Protein AF-A0A9Q9SD22-F1 (afdb_monomer_lite)

pLDDT: mean 83.09, std 17.18, range [34.03, 97.88]

Secondary structure (DSSP, 8-state):
-TTSHHHHHHHHHHHHHHHHHHHHHHHHHHH-HHHHHHHGGG--TTSS-HHHHHHHHTSTTHHHHGGG-S--BPPPSSTT------B--TTS---TTT---HHHHHHHHHHHHHHH---HHHHHHHHHHHHHHHHHIIIIIIHIIIIIT-HHHHHHHHHHHHHHHHTSSS-TT-TTTTTTTTTS---EEESSSSS--S-GGGEEEPPTT--TT-HHHHHHHHHHHHHHHHHHHHHSHHHHHHHHHHHHHTT---

InterPro domains:
  IPR019658 Protein of unknown function DUF2515 [PF10720] (7-249)

Organism: NCBI:txid488730

Structure (mmCIF, N/CA/C/O backbone):
data_AF-A0A9Q9SD22-F1
#
_entry.id   AF-A0A9Q9SD22-F1
#
loop_
_atom_site.group_PDB
_atom_site.id
_atom_site.type_symbol
_atom_site.label_atom_id
_atom_site.label_alt_id
_atom_site.label_comp_id
_atom_site.label_asym_id
_atom_site.label_entity_id
_atom_site.label_seq_id
_atom_site.pdbx_PDB_ins_code
_atom_site.Cartn_x
_atom_site.Cartn_y
_atom_site.Cartn_z
_atom_site.occupancy
_atom_site.B_iso_or_equiv
_atom_site.auth_seq_id
_atom_site.auth_comp_id
_atom_site.auth_asym_id
_atom_site.auth_atom_id
_atom_site.pdbx_PDB_model_num
ATOM 1 N N . MET A 1 1 ? 20.647 -15.360 -16.214 1.00 34.88 1 MET A N 1
ATOM 2 C CA . MET A 1 1 ? 20.676 -14.582 -17.475 1.00 34.88 1 MET A CA 1
ATOM 3 C C . MET A 1 1 ? 20.954 -13.118 -17.147 1.00 34.88 1 MET A C 1
ATOM 5 O O . MET A 1 1 ? 20.306 -12.608 -16.235 1.00 34.88 1 MET A O 1
ATOM 9 N N . PRO A 1 2 ? 21.892 -12.435 -17.823 1.00 34.03 2 PRO A N 1
ATOM 10 C CA . PRO A 1 2 ? 22.187 -11.028 -17.554 1.00 34.03 2 PRO A CA 1
ATOM 11 C C . PRO A 1 2 ? 20.962 -10.163 -17.892 1.00 34.03 2 PRO A C 1
ATOM 13 O O . PRO A 1 2 ? 20.489 -10.184 -19.023 1.00 34.03 2 PRO A O 1
ATOM 16 N N . GLY A 1 3 ? 20.421 -9.428 -16.914 1.00 48.22 3 GLY A N 1
ATOM 17 C CA . GLY A 1 3 ? 19.316 -8.475 -17.118 1.00 48.22 3 GLY A CA 1
ATOM 18 C C . GLY A 1 3 ? 17.943 -8.866 -16.553 1.00 48.22 3 GLY A C 1
ATOM 19 O O . GLY A 1 3 ? 17.090 -7.990 -16.455 1.00 48.22 3 GLY A O 1
ATOM 20 N N . MET A 1 4 ? 17.745 -10.113 -16.112 1.00 50.16 4 MET A N 1
ATOM 21 C CA . MET A 1 4 ? 16.531 -10.564 -15.398 1.00 50.16 4 MET A CA 1
ATOM 22 C C . MET A 1 4 ? 16.407 -9.942 -13.989 1.00 50.16 4 MET A C 1
ATOM 24 O O . MET A 1 4 ? 15.310 -9.824 -13.455 1.00 50.16 4 MET A O 1
ATOM 28 N N . GLY A 1 5 ? 17.529 -9.476 -13.421 1.00 65.44 5 GLY A N 1
ATOM 29 C CA . GLY A 1 5 ? 17.592 -8.879 -12.085 1.00 65.44 5 GLY A CA 1
ATOM 30 C C . GLY A 1 5 ? 16.824 -7.566 -11.940 1.00 65.44 5 GLY A C 1
ATOM 31 O O . GLY A 1 5 ? 16.145 -7.398 -10.947 1.00 65.44 5 GLY A O 1
ATOM 32 N N . ILE A 1 6 ? 16.824 -6.665 -12.931 1.00 74.88 6 ILE A N 1
ATOM 33 C CA . ILE A 1 6 ? 16.324 -5.284 -12.731 1.00 74.88 6 ILE A CA 1
ATOM 34 C C . ILE A 1 6 ? 14.819 -5.226 -12.424 1.00 74.88 6 ILE A C 1
ATOM 36 O O . ILE A 1 6 ? 14.403 -4.440 -11.577 1.00 74.88 6 ILE A O 1
ATOM 40 N N . VAL A 1 7 ? 13.995 -6.036 -13.100 1.00 73.00 7 VAL A N 1
ATOM 41 C CA . VAL A 1 7 ? 12.540 -6.040 -12.856 1.00 73.00 7 VAL A CA 1
ATOM 42 C C . VAL A 1 7 ? 12.235 -6.673 -11.500 1.00 73.00 7 VAL A C 1
ATOM 44 O O . VAL A 1 7 ? 11.522 -6.081 -10.697 1.00 73.00 7 VAL A O 1
ATOM 47 N N . HIS A 1 8 ? 12.829 -7.833 -11.212 1.00 76.44 8 HIS A N 1
ATOM 48 C CA . HIS A 1 8 ? 12.653 -8.529 -9.938 1.00 76.44 8 HIS A CA 1
ATOM 49 C C . HIS A 1 8 ? 13.196 -7.718 -8.747 1.00 76.44 8 HIS A C 1
ATOM 51 O O . HIS A 1 8 ? 12.533 -7.597 -7.724 1.00 76.44 8 HIS A O 1
ATOM 57 N N . GLU A 1 9 ? 14.370 -7.099 -8.889 1.00 83.62 9 GLU A N 1
ATOM 58 C CA . GLU A 1 9 ? 14.950 -6.170 -7.913 1.00 83.62 9 GLU A CA 1
ATOM 59 C C . GLU A 1 9 ? 14.073 -4.933 -7.731 1.00 83.62 9 GLU A C 1
ATOM 61 O O . GLU A 1 9 ? 13.883 -4.492 -6.603 1.00 83.62 9 GLU A O 1
ATOM 66 N N . GLY A 1 10 ? 13.507 -4.387 -8.812 1.00 84.69 10 GLY A N 1
ATOM 67 C CA . GLY A 1 10 ? 12.561 -3.277 -8.746 1.00 84.69 10 GLY A CA 1
ATOM 68 C C . GLY A 1 10 ? 11.316 -3.640 -7.937 1.00 84.69 10 GLY A C 1
ATOM 69 O O . GLY A 1 10 ? 10.977 -2.937 -6.990 1.00 84.69 10 GLY A O 1
ATOM 70 N N . LEU A 1 11 ? 10.674 -4.768 -8.247 1.00 84.50 11 LEU A N 1
ATOM 71 C CA . LEU A 1 11 ? 9.500 -5.248 -7.510 1.00 84.50 11 LEU A CA 1
ATOM 72 C C . LEU A 1 11 ? 9.837 -5.577 -6.046 1.00 84.50 11 LEU A C 1
ATOM 74 O O . LEU A 1 11 ? 9.107 -5.172 -5.144 1.00 84.50 11 LEU A O 1
ATOM 78 N N . GLY A 1 12 ? 10.981 -6.219 -5.792 1.00 86.88 12 GLY A N 1
ATOM 79 C CA . GLY A 1 12 ? 11.480 -6.488 -4.442 1.00 86.88 12 GLY A CA 1
ATOM 80 C C . GLY A 1 12 ? 11.755 -5.209 -3.645 1.00 86.88 12 GLY A C 1
ATOM 81 O O . GLY A 1 12 ? 11.355 -5.111 -2.484 1.00 86.88 12 GLY A O 1
ATOM 82 N N . LYS A 1 13 ? 12.356 -4.192 -4.279 1.00 91.38 13 LYS A N 1
ATOM 83 C CA . LYS A 1 13 ? 12.530 -2.850 -3.704 1.00 91.38 13 LYS A CA 1
ATOM 84 C C . LYS A 1 13 ? 11.172 -2.246 -3.351 1.00 91.38 13 LYS A C 1
ATOM 86 O O . LYS A 1 13 ? 10.999 -1.764 -2.238 1.00 91.38 13 LYS A O 1
ATOM 91 N N . GLY A 1 14 ? 10.204 -2.301 -4.265 1.00 90.69 14 GLY A N 1
ATOM 92 C CA . GLY A 1 14 ? 8.848 -1.811 -4.024 1.00 90.69 14 GLY A CA 1
ATOM 93 C C . GLY A 1 14 ? 8.196 -2.449 -2.794 1.00 90.69 14 GLY A C 1
ATOM 94 O O . GLY A 1 14 ? 7.788 -1.734 -1.880 1.00 90.69 14 GLY A O 1
ATOM 95 N N . ASN A 1 15 ? 8.174 -3.783 -2.734 1.00 89.38 15 ASN A N 1
ATOM 96 C CA . ASN A 1 15 ? 7.559 -4.533 -1.635 1.00 89.38 15 ASN A CA 1
ATOM 97 C C . ASN A 1 15 ? 8.223 -4.240 -0.282 1.00 89.38 15 ASN A C 1
ATOM 99 O O . ASN A 1 15 ? 7.532 -3.982 0.704 1.00 89.38 15 ASN A O 1
ATOM 103 N N . LEU A 1 16 ? 9.560 -4.230 -0.234 1.00 93.06 16 LEU A N 1
ATOM 104 C CA . LEU A 1 16 ? 10.305 -3.947 0.994 1.00 93.06 16 LEU A CA 1
ATOM 105 C C . LEU A 1 16 ? 9.982 -2.554 1.551 1.00 93.06 16 LEU A C 1
ATOM 107 O O . LEU A 1 16 ? 9.817 -2.379 2.759 1.00 93.06 16 LEU A O 1
ATOM 111 N N . TRP A 1 17 ? 9.921 -1.548 0.681 1.00 94.75 17 TRP A N 1
ATOM 112 C CA . TRP A 1 17 ? 9.775 -0.164 1.117 1.00 94.75 17 TRP A CA 1
ATOM 113 C C . TRP A 1 17 ? 8.326 0.241 1.388 1.00 94.75 17 TRP A C 1
ATOM 115 O O . TRP A 1 17 ? 8.118 1.026 2.310 1.00 94.75 17 TRP A O 1
ATOM 125 N N . ILE A 1 18 ? 7.333 -0.359 0.714 1.00 93.12 18 ILE A N 1
ATOM 126 C CA . ILE A 1 18 ? 5.934 -0.275 1.174 1.00 93.12 18 ILE A CA 1
ATOM 127 C C . ILE A 1 18 ? 5.824 -0.828 2.592 1.00 93.12 18 ILE A C 1
ATOM 129 O O . ILE A 1 18 ? 5.231 -0.182 3.448 1.00 93.12 18 ILE A O 1
ATOM 133 N N . TYR A 1 19 ? 6.418 -1.994 2.864 1.00 91.25 19 TYR A N 1
ATOM 134 C CA . TYR A 1 19 ? 6.336 -2.609 4.188 1.00 91.25 19 TYR A CA 1
ATOM 135 C C . TYR A 1 19 ? 6.921 -1.705 5.284 1.00 91.25 19 TYR A C 1
ATOM 137 O O . TYR A 1 19 ? 6.291 -1.502 6.320 1.00 91.25 19 TYR A O 1
ATOM 145 N N . ASN A 1 20 ? 8.098 -1.115 5.048 1.00 93.38 20 ASN A N 1
ATOM 146 C CA . ASN A 1 20 ? 8.730 -0.199 6.006 1.00 93.38 20 ASN A CA 1
ATOM 147 C C . ASN A 1 20 ? 7.951 1.114 6.206 1.00 93.38 20 ASN A C 1
ATOM 149 O O . ASN A 1 20 ? 8.014 1.697 7.292 1.00 93.38 20 ASN A O 1
ATOM 153 N N . ASP A 1 21 ? 7.232 1.596 5.190 1.00 94.62 21 ASP A N 1
ATOM 154 C CA . ASP A 1 21 ? 6.381 2.777 5.332 1.00 94.62 21 ASP A CA 1
ATOM 155 C C . ASP A 1 21 ? 5.058 2.430 6.038 1.00 94.62 21 ASP A C 1
ATOM 157 O O . ASP A 1 21 ? 4.820 2.890 7.164 1.00 94.62 21 ASP A O 1
ATOM 161 N N . LEU A 1 22 ? 4.250 1.570 5.410 1.00 92.44 22 LEU A N 1
ATOM 162 C CA . LEU A 1 22 ? 2.847 1.330 5.735 1.00 92.44 22 LEU A CA 1
ATOM 163 C C . LEU A 1 22 ? 2.652 0.636 7.080 1.00 92.44 22 LEU A C 1
ATOM 165 O O . LEU A 1 22 ? 1.817 1.063 7.881 1.00 92.44 22 LEU A O 1
ATOM 169 N N . LEU A 1 23 ? 3.415 -0.433 7.340 1.00 90.50 23 LEU A N 1
ATOM 170 C CA . LEU A 1 23 ? 3.188 -1.285 8.509 1.00 90.50 23 LEU A CA 1
ATOM 171 C C . LEU A 1 23 ? 3.263 -0.483 9.807 1.00 90.50 23 LEU A C 1
ATOM 173 O O . LEU A 1 23 ? 2.478 -0.712 10.722 1.00 90.50 23 LEU A O 1
ATOM 177 N N . VAL A 1 24 ? 4.196 0.465 9.885 1.00 91.62 24 VAL A N 1
ATOM 178 C CA . VAL A 1 24 ? 4.406 1.286 11.081 1.00 91.62 24 VAL A CA 1
ATOM 179 C C . VAL A 1 24 ? 3.182 2.152 11.371 1.00 91.62 24 VAL A C 1
ATOM 181 O O . VAL A 1 24 ? 2.831 2.325 12.538 1.00 91.62 24 VAL A O 1
ATOM 184 N N . TRP A 1 25 ? 2.493 2.649 10.337 1.00 95.25 25 TRP A N 1
ATOM 185 C CA . TRP A 1 25 ? 1.250 3.390 10.527 1.00 95.25 25 TRP A CA 1
ATOM 186 C C . TRP A 1 25 ? 0.148 2.490 11.092 1.00 95.25 25 TRP A C 1
ATOM 188 O O . TRP A 1 25 ? -0.470 2.828 12.100 1.00 95.25 25 TRP A O 1
ATOM 198 N N . CYS A 1 26 ? -0.062 1.322 10.476 1.00 93.75 26 CYS A N 1
ATOM 199 C CA . CYS A 1 26 ? -1.072 0.358 10.912 1.00 93.75 26 CYS A CA 1
ATOM 200 C C . CYS A 1 26 ? -0.804 -0.144 12.336 1.00 93.75 26 CYS A C 1
ATOM 202 O O . CYS A 1 26 ? -1.721 -0.199 13.150 1.00 93.75 26 CYS A O 1
ATOM 204 N N . TYR A 1 27 ? 0.454 -0.469 12.647 1.00 92.94 27 TYR A N 1
ATOM 205 C CA . TYR A 1 27 ? 0.873 -0.913 13.972 1.00 92.94 27 TYR A CA 1
ATOM 206 C C . TYR A 1 27 ? 0.674 0.181 15.021 1.00 92.94 27 TYR A C 1
ATOM 208 O O . TYR A 1 27 ? 0.112 -0.088 16.078 1.00 92.94 27 TYR A O 1
ATOM 216 N N . GLY A 1 28 ? 1.096 1.416 14.728 1.00 94.19 28 GLY A N 1
ATOM 217 C CA . GLY A 1 28 ? 0.936 2.542 15.645 1.00 94.19 28 GLY A CA 1
ATOM 218 C C . GLY A 1 28 ? -0.530 2.798 15.991 1.00 94.19 28 GLY A C 1
ATOM 219 O O . GLY A 1 28 ? -0.861 2.912 17.167 1.00 94.19 28 GLY A O 1
ATOM 220 N N . TYR A 1 29 ? -1.409 2.812 14.984 1.00 96.12 29 TYR A N 1
ATOM 221 C CA . TYR A 1 29 ? -2.845 2.983 15.207 1.00 96.12 29 TYR A CA 1
ATOM 222 C C . TYR A 1 29 ? -3.441 1.819 16.003 1.00 96.12 29 TYR A C 1
ATOM 224 O O . TYR A 1 29 ? -4.185 2.042 16.947 1.00 96.12 29 TYR A O 1
ATOM 232 N N . ALA A 1 30 ? -3.108 0.574 15.648 1.00 94.44 30 ALA A N 1
ATOM 233 C CA . ALA A 1 30 ? -3.634 -0.604 16.335 1.00 94.44 30 ALA A CA 1
ATOM 234 C C . ALA A 1 30 ? -3.168 -0.708 17.798 1.00 94.44 30 ALA A C 1
ATOM 236 O O . ALA A 1 30 ? -3.890 -1.261 18.624 1.00 94.44 30 ALA A O 1
ATOM 237 N N . ALA A 1 31 ? -1.969 -0.206 18.112 1.00 95.94 31 ALA A N 1
ATOM 238 C CA . ALA A 1 31 ? -1.421 -0.215 19.463 1.00 95.94 31 ALA A CA 1
ATOM 239 C C . ALA A 1 31 ? -2.096 0.823 20.372 1.00 95.94 31 ALA A C 1
ATOM 241 O O . ALA A 1 31 ? -2.462 0.493 21.498 1.00 95.94 31 ALA A O 1
ATOM 242 N N . ASP A 1 32 ? -2.255 2.059 19.892 1.00 96.38 32 ASP A N 1
ATOM 243 C CA . ASP A 1 32 ? -2.936 3.135 20.615 1.00 96.38 32 ASP A CA 1
ATOM 244 C C . ASP A 1 32 ? -3.422 4.210 19.623 1.00 96.38 32 ASP A C 1
ATOM 246 O O . ASP A 1 32 ? -2.633 5.063 19.196 1.00 96.38 32 ASP A O 1
ATOM 250 N N . PRO A 1 33 ? -4.718 4.211 19.252 1.00 95.25 33 PRO A N 1
ATOM 251 C CA . PRO A 1 33 ? -5.267 5.197 18.327 1.00 95.25 33 PRO A CA 1
ATOM 252 C C . PRO A 1 33 ? -5.151 6.641 18.827 1.00 95.25 33 PRO A C 1
ATOM 254 O O . PRO A 1 33 ? -5.032 7.551 18.008 1.00 95.25 33 PRO A O 1
ATOM 257 N N . VAL A 1 34 ? -5.181 6.876 20.145 1.00 93.75 34 VAL A N 1
ATOM 258 C CA . VAL A 1 34 ? -5.100 8.226 20.723 1.00 93.75 34 VAL A CA 1
ATOM 259 C C . VAL A 1 34 ? -3.674 8.744 20.590 1.00 93.75 34 VAL A C 1
ATOM 261 O O . VAL A 1 34 ? -3.453 9.772 19.947 1.00 93.75 34 VAL A O 1
ATOM 264 N N . ALA A 1 35 ? -2.694 7.983 21.086 1.00 95.00 35 ALA A N 1
ATOM 265 C CA . ALA A 1 35 ? -1.286 8.347 20.954 1.00 95.00 35 ALA A CA 1
ATOM 266 C C . ALA A 1 35 ? -0.853 8.439 19.482 1.00 95.00 35 ALA A C 1
ATOM 268 O O . ALA A 1 35 ? -0.039 9.292 19.123 1.00 95.00 35 ALA A O 1
ATOM 269 N N . PHE A 1 36 ? -1.414 7.600 18.603 1.00 95.12 36 PHE A N 1
ATOM 270 C CA . PHE A 1 36 ? -1.183 7.694 17.166 1.00 95.12 36 PHE A CA 1
ATOM 271 C C . PHE A 1 36 ? -1.590 9.062 16.611 1.00 95.12 36 PHE A C 1
ATOM 273 O O . PHE A 1 36 ? -0.802 9.675 15.896 1.00 95.12 36 PHE A O 1
ATOM 280 N N . GLN A 1 37 ? -2.777 9.577 16.941 1.00 90.44 37 GLN A N 1
ATOM 281 C CA . GLN A 1 37 ? -3.224 10.881 16.433 1.00 90.44 37 GLN A CA 1
ATOM 282 C C . GLN A 1 37 ? -2.330 12.035 16.909 1.00 90.44 37 GLN A C 1
ATOM 284 O O . GLN A 1 37 ? -2.050 12.953 16.132 1.00 90.44 37 GLN A O 1
ATOM 289 N N . ASP A 1 38 ? -1.835 11.958 18.143 1.00 91.81 38 ASP A N 1
ATOM 290 C CA . ASP A 1 38 ? -0.973 12.986 18.734 1.00 91.81 38 ASP A CA 1
ATOM 291 C C . ASP A 1 38 ? 0.453 12.966 18.152 1.00 91.81 38 ASP A C 1
ATOM 293 O O . ASP A 1 38 ? 1.101 14.010 17.991 1.00 91.81 38 ASP A O 1
ATOM 297 N N . CYS A 1 39 ? 0.949 11.779 17.794 1.00 92.75 39 CYS A N 1
ATOM 298 C CA . CYS A 1 39 ? 2.354 11.570 17.445 1.00 92.75 39 CYS A CA 1
ATOM 299 C C . CYS A 1 39 ? 2.613 11.330 15.952 1.00 92.75 39 CYS A C 1
ATOM 301 O O . CYS A 1 39 ? 3.716 11.611 15.485 1.00 92.75 39 CYS A O 1
ATOM 303 N N . ALA A 1 40 ? 1.651 10.832 15.168 1.00 92.44 40 ALA A N 1
ATOM 304 C CA . ALA A 1 40 ? 1.921 10.345 13.810 1.00 92.44 40 ALA A CA 1
ATOM 305 C C . ALA A 1 40 ? 2.458 11.433 12.863 1.00 92.44 40 ALA A C 1
ATOM 307 O O . ALA A 1 40 ? 3.320 11.159 12.026 1.00 92.44 40 ALA A O 1
ATOM 308 N N . LYS A 1 41 ? 2.036 12.690 13.053 1.00 92.69 41 LYS A N 1
ATOM 309 C CA . LYS A 1 41 ? 2.547 13.853 12.301 1.00 92.69 41 LYS A CA 1
ATOM 310 C C . LYS A 1 41 ? 4.020 14.165 12.579 1.00 92.69 41 LYS A C 1
ATOM 312 O O . LYS A 1 41 ? 4.655 14.840 11.777 1.00 92.69 41 LYS A O 1
ATOM 317 N N . GLN A 1 42 ? 4.555 13.682 13.698 1.00 92.94 42 GLN A N 1
ATOM 318 C CA . GLN A 1 42 ? 5.949 13.868 14.103 1.00 92.94 42 GLN A CA 1
ATOM 319 C C . GLN A 1 42 ? 6.868 12.778 13.534 1.00 92.94 42 GLN A C 1
ATOM 321 O O . GLN A 1 42 ? 8.082 12.858 13.711 1.00 92.94 42 GLN A O 1
ATOM 326 N N . ARG A 1 43 ? 6.326 11.747 12.862 1.00 93.19 43 ARG A N 1
ATOM 327 C CA . ARG A 1 43 ? 7.144 10.672 12.291 1.00 93.19 43 ARG A CA 1
ATOM 328 C C . ARG A 1 43 ? 8.133 11.262 11.285 1.00 93.19 43 ARG A C 1
ATOM 330 O O . ARG A 1 43 ? 7.745 11.822 10.267 1.00 93.19 43 ARG A O 1
ATOM 337 N N . ASP A 1 44 ? 9.414 11.083 11.578 1.00 94.94 44 ASP A N 1
ATOM 338 C CA . ASP A 1 44 ? 10.538 11.428 10.716 1.00 94.94 44 ASP A CA 1
ATOM 339 C C . ASP A 1 44 ? 11.669 10.442 11.008 1.00 94.94 44 ASP A C 1
ATOM 341 O O . ASP A 1 44 ? 12.171 10.366 12.133 1.00 94.94 44 ASP A O 1
ATOM 345 N N . SER A 1 45 ? 12.087 9.669 10.006 1.00 94.94 45 SER A N 1
ATOM 346 C CA . SER A 1 45 ? 13.084 8.610 10.190 1.00 94.94 45 SER A CA 1
ATOM 347 C C . SER A 1 45 ? 14.467 9.106 10.608 1.00 94.94 45 SER A C 1
ATOM 349 O O . SER A 1 45 ? 15.310 8.316 11.041 1.00 94.94 45 SER A O 1
ATOM 351 N N . ARG A 1 46 ? 14.719 10.415 10.515 1.00 95.38 46 ARG A N 1
ATOM 352 C CA . ARG A 1 46 ? 15.945 11.052 11.011 1.00 95.38 46 ARG A CA 1
ATOM 353 C C . ARG A 1 46 ? 15.956 11.201 12.528 1.00 95.38 46 ARG A C 1
ATOM 355 O O . ARG A 1 46 ? 17.031 11.313 13.104 1.00 95.38 46 ARG A O 1
ATOM 362 N N . GLN A 1 47 ? 14.778 11.203 13.147 1.00 95.06 47 GLN A N 1
ATOM 363 C CA . GLN A 1 47 ? 14.580 11.375 14.586 1.00 95.06 47 GLN A CA 1
ATOM 364 C C . GLN A 1 47 ? 14.344 10.047 15.314 1.00 95.06 47 GLN A C 1
ATOM 366 O O . GLN A 1 47 ? 14.099 10.031 16.518 1.00 95.06 47 GLN A O 1
ATOM 371 N N . TYR A 1 48 ? 14.404 8.920 14.602 1.00 94.31 48 TYR A N 1
ATOM 372 C CA . TYR A 1 48 ? 14.277 7.609 15.226 1.00 94.31 48 TYR A CA 1
ATOM 373 C C . TYR A 1 48 ? 15.391 7.372 16.240 1.00 94.31 48 TYR A C 1
ATOM 375 O O . TYR A 1 48 ? 16.508 7.873 16.101 1.00 94.31 48 TYR A O 1
ATOM 383 N N . HIS A 1 49 ? 15.097 6.530 17.233 1.00 95.56 49 HIS A N 1
ATOM 384 C CA . HIS A 1 49 ? 16.112 6.043 18.156 1.00 95.56 49 HIS A CA 1
ATOM 385 C C . HIS A 1 49 ? 17.333 5.514 17.367 1.00 95.56 49 HIS A C 1
ATOM 387 O O . HIS A 1 49 ? 17.131 4.776 16.393 1.00 95.56 49 HIS A O 1
ATOM 393 N N . PRO A 1 50 ? 18.586 5.814 17.772 1.00 96.88 50 PRO A N 1
ATOM 394 C CA . PRO A 1 50 ? 19.777 5.506 16.973 1.00 96.88 50 PRO A CA 1
ATOM 395 C C . PRO A 1 50 ? 19.872 4.047 16.510 1.00 96.88 50 PRO A C 1
ATOM 397 O O . PRO A 1 50 ? 20.248 3.773 15.373 1.00 96.88 50 PRO A O 1
ATOM 400 N N . THR A 1 51 ? 19.471 3.092 17.356 1.00 96.88 51 THR A N 1
ATOM 401 C CA . THR A 1 51 ? 19.420 1.664 16.991 1.00 96.88 51 THR A CA 1
ATOM 402 C C . THR A 1 51 ? 18.436 1.381 15.854 1.00 96.88 51 THR A C 1
ATOM 404 O O . THR A 1 51 ? 18.754 0.623 14.939 1.00 96.88 51 THR A O 1
ATOM 407 N N . VAL A 1 52 ? 17.250 1.995 15.887 1.00 94.38 52 VAL A N 1
ATOM 408 C CA . VAL A 1 52 ? 16.212 1.818 14.862 1.00 94.38 52 VAL A CA 1
ATOM 409 C C . VAL A 1 52 ? 16.676 2.441 13.553 1.00 94.38 52 VAL A C 1
ATOM 411 O O . VAL A 1 52 ? 16.620 1.790 12.514 1.00 94.38 52 VAL A O 1
ATOM 414 N N . GLN A 1 53 ? 17.224 3.656 13.610 1.00 95.56 53 GLN A N 1
ATOM 415 C CA . GLN A 1 53 ? 17.789 4.326 12.443 1.00 95.56 53 GLN A CA 1
ATOM 416 C C . GLN A 1 53 ? 18.929 3.507 11.821 1.00 95.56 53 GLN A C 1
ATOM 418 O O . GLN A 1 53 ? 18.948 3.288 10.611 1.00 95.56 53 GLN A O 1
ATOM 423 N N . LYS A 1 54 ? 19.849 2.981 12.640 1.00 95.69 54 LYS A N 1
ATOM 424 C CA . LYS A 1 54 ? 20.935 2.108 12.178 1.00 95.69 54 LYS A CA 1
ATOM 425 C C . LYS A 1 54 ? 20.396 0.863 11.473 1.00 95.69 54 LYS A C 1
ATOM 427 O O . LYS A 1 54 ? 20.906 0.504 10.417 1.00 95.69 54 LYS A O 1
ATOM 432 N N . ASN A 1 55 ? 19.384 0.203 12.034 1.00 95.62 55 ASN A N 1
ATOM 433 C CA . ASN A 1 55 ? 18.797 -0.995 11.430 1.00 95.62 55 ASN A CA 1
ATOM 434 C C . ASN A 1 55 ? 18.046 -0.680 10.131 1.00 95.62 55 ASN A C 1
ATOM 436 O O . ASN A 1 55 ? 18.209 -1.407 9.155 1.00 95.62 55 ASN A O 1
ATOM 440 N N . LEU A 1 56 ? 17.300 0.426 10.086 1.00 95.31 56 LEU A N 1
ATOM 441 C CA . LEU A 1 56 ? 16.644 0.919 8.875 1.00 95.31 56 LEU A CA 1
ATOM 442 C C . LEU A 1 56 ? 17.660 1.158 7.750 1.00 95.31 56 LEU A C 1
ATOM 444 O O . LEU A 1 56 ? 17.495 0.653 6.644 1.00 95.31 56 LEU A O 1
ATOM 448 N N . MET A 1 57 ? 18.751 1.865 8.051 1.00 96.19 57 MET A N 1
ATOM 449 C CA . MET A 1 57 ? 19.767 2.220 7.057 1.00 96.19 57 MET A CA 1
ATOM 450 C C . MET A 1 57 ? 20.648 1.041 6.611 1.00 96.19 57 MET A C 1
ATOM 452 O O . MET A 1 57 ? 21.367 1.170 5.623 1.00 96.19 57 MET A O 1
ATOM 456 N N . ARG A 1 58 ? 20.591 -0.111 7.297 1.00 96.25 58 ARG A N 1
ATOM 457 C CA . ARG A 1 58 ? 21.249 -1.360 6.867 1.00 96.25 58 ARG A CA 1
ATOM 458 C C . ARG A 1 58 ? 20.464 -2.119 5.797 1.00 96.25 58 ARG A C 1
ATOM 460 O O . ARG A 1 58 ? 21.033 -3.015 5.177 1.00 96.25 58 ARG A O 1
ATOM 467 N N . GLN A 1 59 ? 19.182 -1.812 5.610 1.00 95.12 59 GLN A N 1
ATOM 468 C CA . GLN A 1 59 ? 18.357 -2.475 4.605 1.00 95.12 59 GLN A CA 1
ATOM 469 C C . GLN A 1 59 ? 18.802 -2.099 3.186 1.00 95.12 59 GLN A C 1
ATOM 471 O O . GLN A 1 59 ? 19.367 -1.028 2.942 1.00 95.12 59 GLN A O 1
ATOM 476 N N . GLN A 1 60 ? 18.540 -2.988 2.228 1.00 94.19 60 GLN A N 1
ATOM 477 C CA . GLN A 1 60 ? 18.918 -2.770 0.836 1.00 94.19 60 GLN A CA 1
ATOM 478 C C . GLN A 1 60 ? 18.222 -1.518 0.275 1.00 94.19 60 GLN A C 1
ATOM 480 O O . GLN A 1 60 ? 17.032 -1.303 0.489 1.00 94.19 60 GLN A O 1
ATOM 485 N N . TRP A 1 61 ? 18.979 -0.683 -0.445 1.00 94.56 61 TRP A N 1
ATOM 486 C CA . TRP A 1 61 ? 18.532 0.586 -1.046 1.00 94.56 61 TRP A CA 1
ATOM 487 C C . TRP A 1 61 ? 18.180 1.727 -0.072 1.00 94.56 61 TRP A C 1
ATOM 489 O O . TRP A 1 61 ? 17.762 2.788 -0.528 1.00 94.56 61 TRP A O 1
ATOM 499 N N . ALA A 1 62 ? 18.404 1.584 1.240 1.00 95.31 62 ALA A N 1
ATOM 500 C CA . ALA A 1 62 ? 17.962 2.579 2.226 1.00 95.31 62 ALA A CA 1
ATOM 501 C C . ALA A 1 62 ? 18.493 3.996 1.979 1.00 95.31 62 ALA A C 1
ATOM 503 O O . ALA A 1 62 ? 17.731 4.959 2.036 1.00 95.31 62 ALA A O 1
ATOM 504 N N . ALA A 1 63 ? 19.777 4.124 1.639 1.00 94.44 63 ALA A N 1
ATOM 505 C CA . ALA A 1 63 ? 20.400 5.415 1.342 1.00 94.44 63 ALA A CA 1
ATOM 506 C C . ALA A 1 63 ? 19.755 6.152 0.153 1.00 94.44 63 ALA A C 1
ATOM 508 O O . ALA A 1 63 ? 19.777 7.379 0.114 1.00 94.44 63 ALA A O 1
ATOM 509 N N . ASP A 1 64 ? 19.175 5.415 -0.798 1.00 91.56 64 ASP A N 1
ATOM 510 C CA . ASP A 1 64 ? 18.485 5.978 -1.960 1.00 91.56 64 ASP A CA 1
ATOM 511 C C . ASP A 1 64 ? 17.003 6.255 -1.671 1.00 91.56 64 ASP A C 1
ATOM 513 O O . ASP A 1 64 ? 16.480 7.300 -2.059 1.00 91.56 64 ASP A O 1
ATOM 517 N N . VAL A 1 65 ? 16.332 5.328 -0.980 1.00 93.25 65 VAL A N 1
ATOM 518 C CA . VAL A 1 65 ? 14.874 5.338 -0.810 1.00 93.25 65 VAL A CA 1
ATOM 519 C C . VAL A 1 65 ? 14.417 6.246 0.325 1.00 93.25 65 VAL A C 1
ATOM 521 O O . VAL A 1 65 ? 13.520 7.063 0.124 1.00 93.25 65 VAL A O 1
ATOM 524 N N . VAL A 1 66 ? 15.033 6.137 1.506 1.00 94.69 66 VAL A N 1
ATOM 525 C CA . VAL A 1 66 ? 14.567 6.827 2.720 1.00 94.69 66 VAL A CA 1
ATOM 526 C C . VAL A 1 66 ? 14.434 8.343 2.513 1.00 94.69 66 VAL A C 1
ATOM 528 O O . VAL A 1 66 ? 13.375 8.876 2.831 1.00 94.69 66 VAL A O 1
ATOM 531 N N . PRO A 1 67 ? 15.405 9.062 1.911 1.00 92.75 67 PRO A N 1
ATOM 532 C CA . PRO A 1 67 ? 15.294 10.513 1.717 1.00 92.75 67 PRO A CA 1
ATOM 533 C C . PRO A 1 67 ? 14.213 10.958 0.720 1.00 92.75 67 PRO A C 1
ATOM 535 O O . PRO A 1 67 ? 13.935 12.152 0.615 1.00 92.75 67 PRO A O 1
ATOM 538 N N . LYS A 1 68 ? 13.652 10.028 -0.060 1.00 89.38 68 LYS A N 1
ATOM 539 C CA . LYS A 1 68 ? 12.744 10.311 -1.182 1.00 89.38 68 LYS A CA 1
ATOM 540 C C . LYS A 1 68 ? 11.333 9.771 -0.969 1.00 89.38 68 LYS A C 1
ATOM 542 O O . LYS A 1 68 ? 10.488 10.011 -1.817 1.00 89.38 68 LYS A O 1
ATOM 547 N N . CYS A 1 69 ? 11.103 9.001 0.092 1.00 89.94 69 CYS A N 1
ATOM 548 C CA . CYS A 1 69 ? 9.857 8.275 0.298 1.00 89.94 69 CYS A CA 1
ATOM 549 C C . CYS A 1 69 ? 9.197 8.659 1.632 1.00 89.94 69 CYS A C 1
ATOM 551 O O . CYS A 1 69 ? 9.878 8.601 2.665 1.00 89.94 69 CYS A O 1
ATOM 553 N N . PRO A 1 70 ? 7.897 9.005 1.642 1.00 92.00 70 PRO A N 1
ATOM 554 C CA . PRO A 1 70 ? 7.012 9.159 0.478 1.00 92.00 70 PRO A CA 1
ATOM 555 C C . PRO A 1 70 ? 7.282 10.450 -0.324 1.00 92.00 70 PRO A C 1
ATOM 557 O O . PRO A 1 70 ? 8.077 11.292 0.087 1.00 92.00 70 PRO A O 1
ATOM 560 N N . VAL A 1 71 ? 6.602 10.605 -1.461 1.00 88.75 71 VAL A N 1
ATOM 561 C CA . VAL A 1 71 ? 6.441 11.862 -2.218 1.00 88.75 71 VAL A CA 1
ATOM 562 C C . VAL A 1 71 ? 4.988 12.350 -2.168 1.00 88.75 71 VAL A C 1
ATOM 564 O O . VAL A 1 71 ? 4.098 11.588 -1.811 1.00 88.75 71 VAL A O 1
ATOM 567 N N . ILE A 1 72 ? 4.719 13.607 -2.541 1.00 88.19 72 ILE A N 1
ATOM 568 C CA . ILE A 1 72 ? 3.341 14.096 -2.731 1.00 88.19 72 ILE A CA 1
ATOM 569 C C . ILE A 1 72 ? 2.999 14.104 -4.222 1.00 88.19 72 ILE A C 1
ATOM 571 O O . ILE A 1 72 ? 3.675 14.741 -5.040 1.00 88.19 72 ILE A O 1
ATOM 575 N N . ASN A 1 73 ? 1.899 13.433 -4.560 1.00 86.62 73 ASN A N 1
ATOM 576 C CA . ASN A 1 73 ? 1.366 13.384 -5.917 1.00 86.62 73 ASN A CA 1
ATOM 577 C C . ASN A 1 73 ? 0.110 14.238 -6.028 1.00 86.62 73 ASN A C 1
ATOM 579 O O . ASN A 1 73 ? -0.604 14.447 -5.048 1.00 86.62 73 ASN A O 1
ATOM 583 N N . GLU A 1 74 ? -0.203 14.657 -7.250 1.00 83.75 74 GLU A N 1
ATOM 584 C CA . GLU A 1 74 ? -1.479 15.286 -7.569 1.00 83.75 74 GLU A CA 1
ATOM 585 C C . GLU A 1 74 ? -2.647 14.402 -7.101 1.00 83.75 74 GLU A C 1
ATOM 587 O O . GLU A 1 74 ? -2.774 13.233 -7.482 1.00 83.75 74 GLU A O 1
ATOM 592 N N . ALA A 1 75 ? -3.489 14.960 -6.233 1.00 75.50 75 ALA A N 1
ATOM 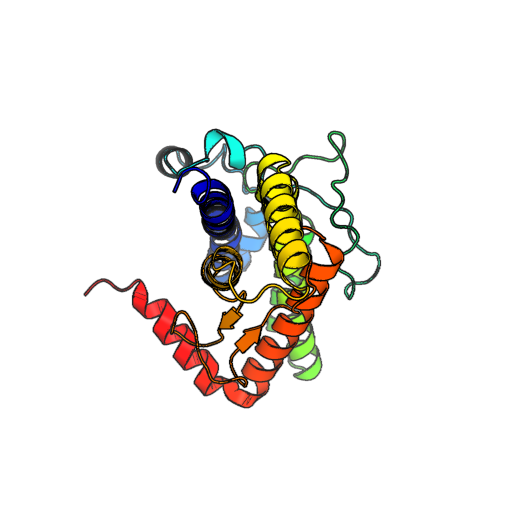593 C CA . ALA A 1 75 ? -4.741 14.340 -5.830 1.00 75.50 75 ALA A CA 1
ATOM 594 C C . ALA A 1 75 ? -5.816 14.617 -6.885 1.00 75.50 75 ALA A C 1
ATOM 596 O O . ALA A 1 75 ? -5.860 15.703 -7.461 1.00 75.50 75 ALA A O 1
ATOM 597 N N . SER A 1 76 ? -6.700 13.645 -7.124 1.00 79.00 76 SER A N 1
ATOM 598 C CA . SER A 1 76 ? -7.924 13.931 -7.869 1.00 79.00 76 SER A CA 1
ATOM 599 C C . SER A 1 76 ? -8.893 14.727 -6.997 1.00 79.00 76 SER A C 1
ATOM 601 O O . SER A 1 76 ? -8.917 14.572 -5.775 1.00 79.00 76 SER A O 1
ATOM 603 N N . ALA A 1 77 ? -9.724 15.551 -7.634 1.00 77.00 77 ALA A N 1
ATOM 604 C CA . ALA A 1 77 ? -10.838 16.223 -6.969 1.00 77.00 77 ALA A CA 1
ATOM 605 C C . ALA A 1 77 ? -11.928 15.232 -6.516 1.00 77.00 77 ALA A C 1
ATOM 607 O O . ALA A 1 77 ? -12.724 15.549 -5.636 1.00 77.00 77 ALA A O 1
ATOM 608 N N . SER A 1 78 ? -11.967 14.037 -7.115 1.00 83.94 78 SER A N 1
ATOM 609 C CA . SER A 1 78 ? -12.883 12.965 -6.738 1.00 83.94 78 SER A CA 1
ATOM 610 C C . SER A 1 78 ? -12.158 11.888 -5.942 1.00 83.94 78 SER A C 1
ATOM 612 O O . SER A 1 78 ? -11.117 11.394 -6.369 1.00 83.94 78 SER A O 1
ATOM 614 N N . MET A 1 79 ? -12.760 11.448 -4.833 1.00 78.06 79 MET A N 1
ATOM 615 C CA . MET A 1 79 ? -12.274 10.293 -4.069 1.00 78.06 79 MET A CA 1
ATOM 616 C C . MET A 1 79 ? -12.240 9.023 -4.932 1.00 78.06 79 MET A C 1
ATOM 618 O O . MET A 1 79 ? -11.453 8.128 -4.663 1.00 78.06 79 MET A O 1
ATOM 622 N N . ASP A 1 80 ? -13.050 8.943 -5.990 1.00 82.56 80 ASP A N 1
ATOM 623 C CA . ASP A 1 80 ? -13.111 7.779 -6.874 1.00 82.56 80 ASP A CA 1
ATOM 624 C C . ASP A 1 80 ? -11.956 7.670 -7.872 1.00 82.56 80 ASP A C 1
ATOM 626 O O . ASP A 1 80 ? -11.770 6.604 -8.465 1.00 82.56 80 ASP A O 1
ATOM 630 N N . ASP A 1 81 ? -11.185 8.732 -8.061 1.00 84.44 81 ASP A N 1
ATOM 631 C CA . ASP A 1 81 ? -10.105 8.787 -9.034 1.00 84.44 81 ASP A CA 1
ATOM 632 C C . ASP A 1 81 ? -8.755 8.894 -8.314 1.00 84.44 81 ASP A C 1
ATOM 634 O O . ASP A 1 81 ? -8.569 9.654 -7.366 1.00 84.44 81 ASP A O 1
ATOM 638 N N . ALA A 1 82 ? -7.791 8.092 -8.758 1.00 84.88 82 ALA A N 1
ATOM 639 C CA . ALA A 1 82 ? -6.448 8.083 -8.194 1.00 84.88 82 ALA A CA 1
ATOM 640 C C . ALA A 1 82 ? -5.613 9.300 -8.629 1.00 84.88 82 ALA A C 1
ATOM 642 O O . ALA A 1 82 ? -4.525 9.515 -8.086 1.00 84.88 82 ALA A O 1
ATOM 643 N N . GLY A 1 83 ? -6.102 10.084 -9.594 1.00 86.75 83 GLY A N 1
ATOM 644 C CA . GLY A 1 83 ? -5.414 11.231 -10.171 1.00 86.75 83 GLY A CA 1
ATOM 645 C C . GLY A 1 83 ? -4.446 10.830 -11.283 1.00 86.75 83 GLY A C 1
ATOM 646 O O . GLY A 1 83 ? -4.536 9.758 -11.882 1.00 86.75 83 GLY A O 1
ATOM 647 N N . SER A 1 84 ? -3.498 11.714 -11.591 1.00 85.12 84 SER A N 1
ATOM 648 C CA . SER A 1 84 ? -2.517 11.493 -12.662 1.00 85.12 84 SER A CA 1
ATOM 649 C C . SER A 1 84 ? -1.289 10.693 -12.216 1.00 85.12 84 SER A C 1
ATOM 651 O O . SER A 1 84 ? -0.541 10.210 -13.064 1.00 85.12 84 SER A O 1
ATOM 653 N N . GLY A 1 85 ? -1.049 10.591 -10.903 1.00 83.19 85 GLY A N 1
ATOM 654 C CA . GLY A 1 85 ? 0.195 10.046 -10.348 1.00 83.19 85 GLY A CA 1
ATOM 655 C C . GLY A 1 85 ? 1.403 10.963 -10.559 1.00 83.19 85 GLY A C 1
ATOM 656 O O . GLY A 1 85 ? 2.529 10.579 -10.252 1.00 83.19 85 GLY A O 1
ATOM 657 N N . LYS A 1 86 ? 1.189 12.176 -11.083 1.00 84.00 86 LYS A N 1
ATOM 658 C CA . LYS A 1 86 ? 2.241 13.160 -11.310 1.00 84.00 86 LYS A CA 1
ATOM 659 C C . LYS A 1 86 ? 2.723 13.724 -9.978 1.00 84.00 86 LYS A C 1
ATOM 661 O O . LYS A 1 86 ? 1.925 14.161 -9.150 1.00 84.00 86 LYS A O 1
ATOM 666 N N . PHE A 1 87 ? 4.040 13.770 -9.807 1.00 79.94 87 PHE A N 1
ATOM 667 C CA . PHE A 1 87 ? 4.658 14.460 -8.679 1.00 79.94 87 PHE A CA 1
ATOM 668 C C . PHE A 1 87 ? 4.457 15.959 -8.791 1.00 79.94 87 PHE A C 1
ATOM 670 O O . PHE A 1 87 ? 4.647 16.540 -9.863 1.00 79.94 87 PHE A O 1
ATOM 677 N N . LEU A 1 88 ? 4.137 16.586 -7.662 1.00 76.94 88 LEU A N 1
ATOM 678 C CA . LEU A 1 88 ? 3.939 18.033 -7.583 1.00 76.94 88 LEU A CA 1
ATOM 679 C C . LEU A 1 88 ? 5.257 18.837 -7.700 1.00 76.94 88 LEU A C 1
ATOM 681 O O . LEU A 1 88 ? 5.234 20.065 -7.734 1.00 76.94 88 LEU A O 1
ATOM 685 N N . GLY A 1 89 ? 6.393 18.154 -7.899 1.00 60.59 89 GLY A N 1
ATOM 686 C CA . GLY A 1 89 ? 7.694 18.736 -8.241 1.00 60.59 89 GLY A CA 1
ATOM 687 C C . GLY A 1 89 ? 8.605 18.969 -7.032 1.00 60.59 89 GLY A C 1
ATOM 688 O O . GLY A 1 89 ? 8.255 18.675 -5.897 1.00 60.59 89 GLY A O 1
ATOM 689 N N . SER A 1 90 ? 9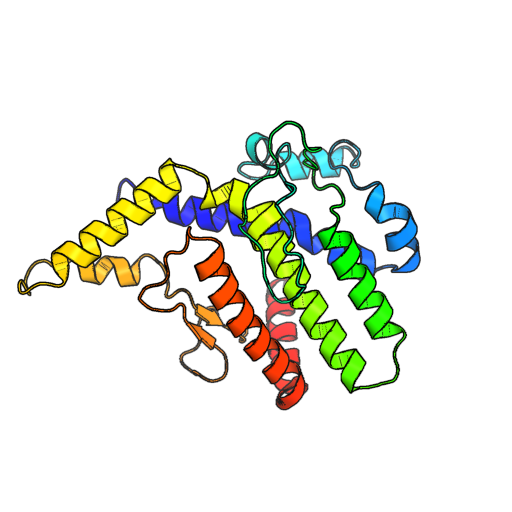.804 19.504 -7.265 1.00 54.44 90 SER A N 1
ATOM 690 C CA . SER A 1 90 ? 10.801 19.785 -6.214 1.00 54.44 90 SER A CA 1
ATOM 691 C C . SER A 1 90 ? 10.423 20.934 -5.271 1.00 54.44 90 SER A C 1
ATOM 693 O O . SER A 1 90 ? 11.063 21.101 -4.238 1.00 54.44 90 SER A O 1
ATOM 695 N N . ASN A 1 91 ? 9.419 21.736 -5.644 1.00 55.94 91 ASN A N 1
ATOM 696 C CA . ASN A 1 91 ? 8.960 22.902 -4.883 1.00 55.94 91 ASN A CA 1
ATOM 697 C C . ASN A 1 91 ? 7.776 22.579 -3.955 1.00 55.94 91 ASN A C 1
ATOM 699 O O . ASN A 1 91 ? 7.469 23.377 -3.074 1.00 55.94 91 ASN A O 1
ATOM 703 N N . SER A 1 92 ? 7.107 21.436 -4.143 1.00 59.47 92 SER A N 1
ATOM 704 C CA . SER A 1 92 ? 6.236 20.867 -3.111 1.00 59.47 92 SER A CA 1
ATOM 705 C C . SER A 1 92 ? 7.111 20.217 -2.043 1.00 59.47 92 SER A C 1
ATOM 707 O O . SER A 1 92 ? 8.110 19.593 -2.403 1.00 59.47 92 SER A O 1
ATOM 709 N N . GLU A 1 93 ? 6.762 20.354 -0.758 1.00 57.81 93 GLU A N 1
ATOM 710 C CA . GLU A 1 93 ? 7.455 19.650 0.329 1.00 57.81 93 GLU A CA 1
ATOM 711 C C . GLU A 1 93 ? 7.658 18.186 -0.065 1.00 57.81 93 GLU A C 1
ATOM 713 O O . GLU A 1 93 ? 6.691 17.463 -0.287 1.00 57.81 93 GLU A O 1
ATOM 718 N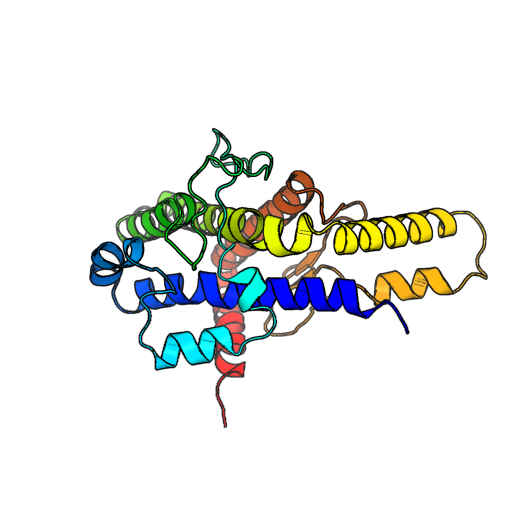 N . ASN A 1 94 ? 8.915 17.761 -0.200 1.00 64.50 94 ASN A N 1
ATOM 719 C CA . ASN A 1 94 ? 9.241 16.352 -0.344 1.00 64.50 94 ASN A CA 1
ATOM 720 C C . ASN A 1 94 ? 9.125 15.729 1.059 1.00 64.50 94 ASN A C 1
ATOM 722 O O . ASN A 1 94 ? 9.991 15.996 1.901 1.00 64.50 94 ASN A O 1
ATOM 726 N N . PRO A 1 95 ? 8.078 14.937 1.346 1.00 77.94 95 PRO A N 1
ATOM 727 C CA . PRO A 1 95 ? 7.807 14.404 2.670 1.00 77.94 95 PRO A CA 1
ATOM 728 C C . PRO A 1 95 ? 8.672 13.176 2.984 1.00 77.94 95 PRO A C 1
ATOM 730 O O . PRO A 1 95 ? 8.389 12.483 3.955 1.00 77.94 95 PRO A O 1
ATOM 733 N N . GLY A 1 96 ? 9.718 12.899 2.195 1.00 84.31 96 GLY A N 1
ATOM 734 C CA . GLY A 1 96 ? 10.693 11.843 2.447 1.00 84.31 96 GLY A CA 1
ATOM 735 C C . GLY A 1 96 ? 11.122 11.727 3.914 1.00 84.31 96 GLY A C 1
ATOM 736 O O . GLY A 1 96 ? 10.959 12.660 4.704 1.00 84.31 96 GLY A O 1
ATOM 737 N N . TYR A 1 97 ? 11.735 10.598 4.268 1.00 94.31 97 TYR A N 1
ATOM 738 C CA . TYR A 1 97 ? 11.984 10.155 5.646 1.00 94.31 97 TYR A CA 1
ATOM 739 C C . TYR A 1 97 ? 10.730 9.590 6.341 1.00 94.31 97 TYR A C 1
ATOM 741 O O . TYR A 1 97 ? 10.583 9.724 7.556 1.00 94.31 97 TYR A O 1
ATOM 749 N N . PHE A 1 98 ? 9.844 8.934 5.577 1.00 94.19 98 PHE A N 1
ATOM 750 C CA . PHE A 1 98 ? 8.601 8.304 6.057 1.00 94.19 98 PHE A CA 1
ATOM 751 C C . PHE A 1 98 ? 7.686 9.255 6.827 1.00 94.19 98 PHE A C 1
ATOM 753 O O . PHE A 1 98 ? 7.098 8.874 7.844 1.00 94.19 98 PHE A O 1
ATOM 760 N N . LYS A 1 99 ? 7.606 10.516 6.391 1.00 93.81 99 LYS A N 1
ATOM 761 C CA . LYS A 1 99 ? 6.758 11.494 7.063 1.00 93.81 99 LYS A CA 1
ATOM 762 C C . LYS A 1 99 ? 5.300 11.312 6.695 1.00 93.81 99 LYS A C 1
ATOM 764 O O . LYS A 1 99 ? 4.933 10.738 5.673 1.00 93.81 99 LYS A O 1
ATOM 769 N N . TRP A 1 100 ? 4.475 11.875 7.560 1.00 91.94 100 TRP A N 1
ATOM 770 C CA . TRP A 1 100 ? 3.040 11.974 7.395 1.00 91.94 100 TRP A CA 1
ATOM 771 C C . TRP A 1 100 ? 2.651 12.699 6.100 1.00 91.94 100 TRP A C 1
ATOM 773 O O . TRP A 1 100 ? 3.094 13.824 5.861 1.00 91.94 100 TRP A O 1
ATOM 783 N N . THR A 1 101 ? 1.777 12.088 5.298 1.00 92.06 101 THR A N 1
ATOM 784 C CA . THR A 1 101 ? 1.220 12.701 4.082 1.00 92.06 101 THR A CA 1
ATOM 785 C C . THR A 1 101 ? -0.274 12.998 4.237 1.00 92.06 101 THR A C 1
ATOM 787 O O . THR A 1 101 ? -0.948 12.412 5.096 1.00 92.06 101 THR A O 1
ATOM 790 N N . PRO A 1 102 ? -0.849 13.869 3.386 1.00 91.38 102 PRO A N 1
ATOM 791 C CA . PRO A 1 102 ? -2.293 14.081 3.353 1.00 91.38 102 PRO A CA 1
ATOM 792 C C . PRO A 1 102 ? -3.100 12.789 3.150 1.00 91.38 102 PRO A C 1
ATOM 794 O O . PRO A 1 102 ? -4.152 12.637 3.769 1.00 91.38 102 PRO A O 1
ATOM 797 N N . ARG A 1 103 ? -2.616 11.830 2.345 1.00 92.38 103 ARG A N 1
ATOM 798 C CA . ARG A 1 103 ? -3.321 10.553 2.128 1.00 92.38 103 ARG A CA 1
ATOM 799 C C . ARG A 1 103 ? -3.312 9.669 3.361 1.00 92.38 103 ARG A C 1
ATOM 801 O O . ARG A 1 103 ? -4.364 9.142 3.703 1.00 92.38 103 ARG A O 1
ATOM 808 N N . VAL A 1 104 ? -2.184 9.576 4.069 1.00 94.25 104 VAL A N 1
ATOM 809 C CA . VAL A 1 104 ? -2.132 8.880 5.366 1.00 94.25 104 VAL A CA 1
ATOM 810 C C . VAL A 1 104 ? -3.146 9.512 6.327 1.00 94.25 104 VAL A C 1
ATOM 812 O O . VAL A 1 104 ? -3.942 8.806 6.943 1.00 94.25 104 VAL A O 1
ATOM 815 N N . SER A 1 105 ? -3.219 10.846 6.370 1.00 93.69 105 SER A N 1
ATOM 816 C CA . SER A 1 105 ? -4.211 11.551 7.190 1.00 93.69 105 SER A CA 1
ATOM 817 C C . SER A 1 105 ? -5.651 11.191 6.855 1.00 93.69 105 SER A C 1
ATOM 819 O O . SER A 1 105 ? -6.438 10.918 7.760 1.00 93.69 105 SER A O 1
ATOM 821 N N . ILE A 1 106 ? -6.009 11.205 5.572 1.00 94.38 106 ILE A N 1
ATOM 822 C CA . ILE A 1 106 ? -7.356 10.849 5.122 1.00 94.38 106 ILE A CA 1
ATOM 823 C C . ILE A 1 106 ? -7.638 9.379 5.452 1.00 94.38 106 ILE A C 1
ATOM 825 O O . ILE A 1 106 ? -8.690 9.073 6.012 1.00 94.38 106 ILE A O 1
ATOM 829 N N . GLY A 1 107 ? -6.686 8.488 5.169 1.00 95.56 107 GLY A N 1
ATOM 830 C CA . GLY A 1 107 ? -6.789 7.054 5.412 1.00 95.56 107 GLY A CA 1
ATOM 831 C C . GLY A 1 107 ? -7.114 6.730 6.867 1.00 95.56 107 GLY A C 1
ATOM 832 O O . GLY A 1 107 ? -8.080 6.016 7.124 1.00 95.56 107 GLY A O 1
ATOM 833 N N . PHE A 1 108 ? -6.378 7.292 7.828 1.00 96.75 108 PHE A N 1
ATOM 834 C CA . PHE A 1 108 ? -6.626 7.031 9.253 1.00 96.75 108 PHE A CA 1
ATOM 835 C C . PHE A 1 108 ? -7.828 7.796 9.820 1.00 96.75 108 PHE A C 1
ATOM 837 O O . PHE A 1 108 ? -8.484 7.305 10.736 1.00 96.75 108 PHE A O 1
ATOM 844 N N . ASN A 1 109 ? -8.202 8.940 9.242 1.00 96.00 109 ASN A N 1
ATOM 845 C CA . ASN A 1 109 ? -9.466 9.594 9.587 1.00 96.00 109 ASN A CA 1
ATOM 846 C C . ASN A 1 109 ? -10.689 8.759 9.151 1.00 96.00 109 ASN A C 1
ATOM 848 O O . ASN A 1 109 ? -11.721 8.782 9.819 1.00 96.00 109 ASN A O 1
ATOM 852 N N . LEU A 1 110 ? -10.585 8.002 8.053 1.00 97.31 110 LEU A N 1
ATOM 853 C CA . LEU A 1 110 ? -11.624 7.056 7.632 1.00 97.31 110 LEU A CA 1
ATOM 854 C C . LEU A 1 110 ? -11.731 5.858 8.585 1.00 97.31 110 LEU A C 1
ATOM 856 O O . LEU A 1 110 ? -12.841 5.394 8.830 1.00 97.31 110 LEU A O 1
ATOM 860 N N . VAL A 1 111 ? -10.616 5.391 9.165 1.00 97.06 111 VAL A N 1
ATOM 861 C CA . VAL A 1 111 ? -10.644 4.353 10.214 1.00 97.06 111 VAL A CA 1
ATOM 862 C C . VAL A 1 111 ? -11.389 4.863 11.442 1.00 97.06 111 VAL A C 1
ATOM 864 O O . VAL A 1 111 ? -12.314 4.208 11.905 1.00 97.06 111 VAL A O 1
ATOM 867 N N . LYS A 1 112 ? -11.080 6.076 11.904 1.00 96.12 112 LYS A N 1
ATOM 868 C CA . LYS A 1 112 ? -11.799 6.695 13.022 1.00 96.12 112 LYS A CA 1
ATOM 869 C C . LYS A 1 112 ? -13.310 6.779 12.761 1.00 96.12 112 LYS A C 1
ATOM 871 O O . LYS A 1 112 ? -14.107 6.326 13.575 1.00 96.12 112 LYS A O 1
ATOM 876 N N . GLN A 1 113 ? -13.714 7.276 11.590 1.00 97.31 113 GLN A N 1
ATOM 877 C CA . GLN A 1 113 ? -15.133 7.338 11.204 1.00 97.31 113 GLN A CA 1
ATOM 878 C C . GLN A 1 113 ? -15.788 5.949 11.140 1.00 97.31 113 GLN A C 1
ATOM 880 O O . GLN A 1 113 ? -16.954 5.789 11.501 1.00 97.31 113 GLN A O 1
ATOM 885 N N . TRP A 1 114 ? -15.043 4.934 10.698 1.00 97.62 114 TRP A N 1
ATOM 886 C CA . TRP A 1 114 ? -15.484 3.541 10.691 1.00 97.62 114 TRP A CA 1
ATOM 887 C C . TRP A 1 114 ? -15.716 2.984 12.105 1.00 97.62 114 TRP A C 1
ATOM 889 O O . TRP A 1 114 ? -16.665 2.220 12.322 1.00 97.62 114 TRP A O 1
ATOM 899 N N . GLU A 1 115 ? -14.866 3.353 13.064 1.00 96.50 115 GLU A N 1
ATOM 900 C CA . GLU A 1 115 ? -14.976 2.948 14.470 1.00 96.50 115 GLU A CA 1
ATOM 901 C C . GLU A 1 115 ? -16.154 3.637 15.167 1.00 96.50 115 GLU A C 1
ATOM 903 O O . GLU A 1 115 ? -16.911 2.973 15.872 1.00 96.50 115 GLU A O 1
ATOM 908 N N . GLU A 1 116 ? -16.347 4.934 14.914 1.00 96.56 116 GLU A N 1
ATOM 909 C CA . GLU A 1 116 ? -17.382 5.766 15.542 1.00 96.56 116 GLU A CA 1
ATOM 910 C C . GLU A 1 116 ? -18.790 5.515 14.984 1.00 96.56 116 GLU A C 1
ATOM 912 O O . GLU A 1 116 ? -19.784 5.686 15.691 1.00 96.56 116 GLU A O 1
ATOM 917 N N . THR A 1 117 ? -18.905 5.116 13.714 1.00 97.44 117 THR A N 1
ATOM 918 C CA . THR A 1 117 ? -20.215 4.893 13.098 1.00 97.44 117 THR A CA 1
ATOM 919 C C . THR A 1 117 ? -20.844 3.560 13.515 1.00 97.44 117 THR A C 1
ATOM 921 O O . THR A 1 117 ? -20.200 2.503 13.551 1.00 97.44 117 THR A O 1
ATOM 924 N N . THR A 1 118 ? -22.152 3.599 13.771 1.00 96.62 118 THR A N 1
ATOM 925 C CA . THR A 1 118 ? -22.997 2.419 14.014 1.00 96.62 118 THR A CA 1
ATOM 926 C C . THR A 1 118 ? -23.751 1.965 12.763 1.00 96.62 118 THR A C 1
ATOM 928 O O . THR A 1 118 ? -24.234 0.833 12.718 1.00 96.62 118 THR A O 1
ATOM 931 N N . ASP A 1 119 ? -23.829 2.809 11.730 1.00 97.50 119 ASP A N 1
ATOM 932 C CA . ASP A 1 119 ? -24.524 2.504 10.482 1.00 97.50 119 ASP A CA 1
ATOM 933 C C . ASP A 1 119 ? -23.681 1.567 9.609 1.00 97.50 119 ASP A C 1
ATOM 935 O O . ASP A 1 119 ? -22.554 1.882 9.220 1.00 97.50 119 ASP A O 1
ATOM 939 N N . SER A 1 120 ? -24.233 0.404 9.263 1.00 94.12 120 SER A N 1
ATOM 940 C CA . SER A 1 120 ? -23.512 -0.618 8.499 1.00 94.12 120 SER A CA 1
ATOM 941 C C . SER A 1 120 ? -23.138 -0.185 7.079 1.00 94.12 120 SER A C 1
ATOM 943 O O . SER A 1 120 ? -22.127 -0.643 6.548 1.00 94.12 120 SER A O 1
ATOM 945 N N . THR A 1 121 ? -23.939 0.675 6.449 1.00 95.75 121 THR A N 1
ATOM 946 C CA . THR A 1 121 ? -23.692 1.165 5.087 1.00 95.75 121 THR A CA 1
ATOM 947 C C . THR A 1 121 ? -22.514 2.125 5.092 1.00 95.75 121 THR A C 1
ATOM 949 O O . THR A 1 121 ? -21.564 1.939 4.329 1.00 95.75 121 THR A O 1
ATOM 952 N N . PHE A 1 122 ? -22.520 3.102 6.002 1.00 96.75 122 PHE A N 1
ATOM 953 C CA . PHE A 1 122 ? -21.387 4.007 6.171 1.00 96.75 122 PHE A CA 1
ATOM 954 C C . PHE A 1 122 ? -20.132 3.260 6.606 1.00 96.75 122 PHE A C 1
ATOM 956 O O . PHE A 1 122 ? -19.061 3.501 6.053 1.00 96.75 122 PHE A O 1
ATOM 963 N N . LYS A 1 123 ? -20.263 2.273 7.497 1.00 96.19 123 LYS A N 1
ATOM 964 C CA . LYS A 1 123 ? -19.149 1.417 7.912 1.00 96.19 123 LYS A CA 1
ATOM 965 C C . LYS A 1 123 ? -18.513 0.691 6.724 1.00 96.19 123 LYS A C 1
ATOM 967 O O . LYS A 1 123 ? -17.295 0.697 6.572 1.00 96.19 123 LYS A O 1
ATOM 972 N N . ASN A 1 124 ? -19.306 0.123 5.820 1.00 95.38 124 ASN A N 1
ATOM 973 C CA . ASN A 1 124 ? -18.763 -0.504 4.613 1.00 95.38 124 ASN A CA 1
ATOM 974 C C . ASN A 1 124 ? -18.066 0.516 3.697 1.00 95.38 124 ASN A C 1
ATOM 976 O O . ASN A 1 124 ? -16.945 0.270 3.248 1.00 95.38 124 ASN A O 1
ATOM 980 N N . ASN A 1 125 ? -18.676 1.683 3.488 1.00 96.12 125 ASN A N 1
ATOM 981 C CA . ASN A 1 125 ? -18.100 2.733 2.648 1.00 96.12 125 ASN A CA 1
ATOM 982 C C . ASN A 1 125 ? -16.770 3.258 3.205 1.00 96.12 125 ASN A C 1
ATOM 984 O O . ASN A 1 125 ? -15.805 3.383 2.454 1.00 96.12 125 ASN A O 1
ATOM 988 N N . PHE A 1 126 ? -16.674 3.509 4.513 1.00 97.88 126 PHE A N 1
ATOM 989 C CA . PHE A 1 126 ? -15.424 3.944 5.139 1.00 97.88 126 PHE A CA 1
ATOM 990 C C . PHE A 1 126 ? -14.326 2.889 5.030 1.00 97.88 126 PHE A C 1
ATOM 992 O O . PHE A 1 126 ? -13.187 3.240 4.731 1.00 97.88 126 PHE A O 1
ATOM 999 N N . ALA A 1 127 ? -14.659 1.604 5.184 1.00 96.62 127 ALA A N 1
ATOM 1000 C CA . ALA A 1 127 ? -13.688 0.525 5.022 1.00 96.62 127 ALA A CA 1
ATOM 1001 C C . ALA A 1 127 ? -13.125 0.457 3.591 1.00 96.62 127 ALA A C 1
ATOM 1003 O O . ALA A 1 127 ? -11.914 0.326 3.415 1.00 96.62 127 ALA A O 1
ATOM 1004 N N . PHE A 1 128 ? -13.977 0.572 2.565 1.00 97.31 128 PHE A N 1
ATOM 1005 C CA . PHE A 1 128 ? -13.504 0.592 1.177 1.00 97.31 128 PHE A CA 1
ATOM 1006 C C . PHE A 1 128 ? -12.712 1.863 0.855 1.00 97.31 128 PHE A C 1
ATOM 1008 O O . PHE A 1 128 ? -11.649 1.786 0.243 1.00 97.31 128 PHE A O 1
ATOM 1015 N N . ASN A 1 129 ? -13.188 3.027 1.300 1.00 96.94 129 ASN A N 1
ATOM 1016 C CA . ASN A 1 129 ? -12.497 4.292 1.065 1.00 96.94 129 ASN A CA 1
ATOM 1017 C C . ASN A 1 129 ? -11.125 4.316 1.744 1.00 96.94 129 ASN A C 1
ATOM 1019 O O . ASN A 1 129 ? -10.171 4.806 1.150 1.00 96.94 129 ASN A O 1
ATOM 1023 N N . HIS A 1 130 ? -11.004 3.753 2.950 1.00 96.75 130 HIS A N 1
ATOM 1024 C CA . HIS A 1 130 ? -9.714 3.583 3.613 1.00 96.75 130 HIS A CA 1
ATOM 1025 C C . HIS A 1 130 ? -8.768 2.742 2.747 1.00 96.75 130 HIS A C 1
ATOM 1027 O O . HIS A 1 130 ? -7.683 3.209 2.406 1.00 96.75 130 HIS A O 1
ATOM 1033 N N . LEU A 1 131 ? -9.209 1.550 2.323 1.00 95.94 131 LEU A N 1
ATOM 1034 C CA . LEU A 1 131 ? -8.431 0.666 1.447 1.00 95.94 131 LEU A CA 1
ATOM 1035 C C . LEU A 1 131 ? -7.970 1.390 0.174 1.00 95.94 131 LEU A C 1
ATOM 1037 O O . LEU A 1 131 ? -6.815 1.283 -0.229 1.00 95.94 131 LEU A O 1
ATOM 1041 N N . TRP A 1 132 ? -8.867 2.153 -0.445 1.00 96.31 132 TRP A N 1
ATOM 1042 C CA . TRP A 1 132 ? -8.582 2.882 -1.672 1.00 96.31 132 TRP A CA 1
ATOM 1043 C C . TRP A 1 132 ? -7.575 4.022 -1.473 1.00 96.31 132 TRP A C 1
ATOM 1045 O O . TRP A 1 132 ? -6.633 4.152 -2.254 1.00 96.31 132 TRP A O 1
ATOM 1055 N N . VAL A 1 133 ? -7.724 4.819 -0.415 1.00 95.44 133 VAL A N 1
ATOM 1056 C CA . VAL A 1 133 ? -6.802 5.923 -0.106 1.00 95.44 133 VAL A CA 1
ATOM 1057 C C . VAL A 1 133 ? -5.411 5.400 0.256 1.00 95.44 133 VAL A C 1
ATOM 1059 O O . VAL A 1 133 ? -4.414 5.965 -0.198 1.00 95.44 133 VAL A O 1
ATOM 1062 N N . MET A 1 134 ? -5.322 4.298 1.005 1.00 95.62 134 MET A N 1
ATOM 1063 C CA . MET A 1 134 ? -4.030 3.678 1.316 1.00 95.62 134 MET A CA 1
ATOM 1064 C C . MET A 1 134 ? -3.372 3.085 0.067 1.00 95.62 134 MET A C 1
ATOM 1066 O O . MET A 1 134 ? -2.183 3.300 -0.149 1.00 95.62 134 MET A O 1
ATOM 1070 N N . ALA A 1 135 ? -4.145 2.476 -0.838 1.00 94.81 135 ALA A N 1
ATOM 1071 C CA . ALA A 1 135 ? -3.619 2.036 -2.128 1.00 94.81 135 ALA A CA 1
ATOM 1072 C C . ALA A 1 135 ? -3.071 3.206 -2.966 1.00 94.81 135 ALA A C 1
ATOM 1074 O O . ALA A 1 135 ? -2.040 3.065 -3.618 1.00 94.81 135 ALA A O 1
ATOM 1075 N N . GLN A 1 136 ? -3.708 4.381 -2.939 1.00 94.50 136 GLN A N 1
ATOM 1076 C CA . GLN A 1 136 ? -3.177 5.579 -3.603 1.00 94.50 136 GLN A CA 1
ATOM 1077 C C . GLN A 1 136 ? -1.863 6.062 -2.973 1.00 94.50 136 GLN A C 1
ATOM 1079 O O . GLN A 1 136 ? -0.956 6.477 -3.696 1.00 94.50 136 GLN A O 1
ATOM 1084 N N . HIS A 1 137 ? -1.750 6.008 -1.644 1.00 94.25 137 HIS A N 1
ATOM 1085 C CA . HIS A 1 137 ? -0.507 6.306 -0.938 1.00 94.25 137 HIS A CA 1
ATOM 1086 C C . HIS A 1 137 ? 0.607 5.332 -1.356 1.00 94.25 137 HIS A C 1
ATOM 1088 O O . HIS A 1 137 ? 1.646 5.752 -1.859 1.00 94.25 137 HIS A O 1
ATOM 1094 N N . GLU A 1 138 ? 0.367 4.027 -1.275 1.00 94.00 138 GLU A N 1
ATOM 1095 C CA . GLU A 1 138 ? 1.365 3.019 -1.640 1.00 94.00 138 GLU A CA 1
ATOM 1096 C C . GLU A 1 138 ? 1.758 3.093 -3.121 1.00 94.00 138 GLU A C 1
ATOM 1098 O O . GLU A 1 138 ? 2.934 3.116 -3.472 1.00 94.00 138 GLU A O 1
ATOM 1103 N N . GLN A 1 139 ? 0.788 3.156 -4.028 1.00 92.94 139 GLN A N 1
ATOM 1104 C CA . GLN A 1 139 ? 1.055 3.068 -5.465 1.00 92.94 139 GLN A CA 1
ATOM 1105 C C . GLN A 1 139 ? 1.533 4.383 -6.071 1.00 92.94 139 GLN A C 1
ATOM 1107 O O . GLN A 1 139 ? 2.263 4.371 -7.066 1.00 92.94 139 GLN A O 1
ATOM 1112 N N . GLY A 1 140 ? 1.092 5.502 -5.501 1.00 91.94 140 GLY A N 1
ATOM 1113 C CA . GLY A 1 140 ? 1.422 6.845 -5.947 1.00 91.94 140 GLY A CA 1
ATOM 1114 C C . GLY A 1 140 ? 2.591 7.438 -5.175 1.00 91.94 140 GLY A C 1
ATOM 1115 O O . GLY A 1 140 ? 3.610 7.771 -5.773 1.00 91.94 140 GLY A O 1
ATOM 1116 N N . GLU A 1 141 ? 2.441 7.596 -3.865 1.00 91.94 141 GLU A N 1
ATOM 1117 C CA . GLU A 1 141 ? 3.381 8.342 -3.018 1.00 91.94 141 GLU A CA 1
ATOM 1118 C C . GLU A 1 141 ? 4.635 7.532 -2.669 1.00 91.94 141 GLU A C 1
ATOM 1120 O O . GLU A 1 141 ? 5.689 8.110 -2.412 1.00 91.94 141 GLU A O 1
ATOM 1125 N N . VAL A 1 142 ? 4.555 6.201 -2.713 1.00 92.50 142 VAL A N 1
ATOM 1126 C CA . VAL A 1 142 ? 5.699 5.310 -2.475 1.00 92.50 142 VAL A CA 1
ATOM 1127 C C . VAL A 1 142 ? 6.211 4.740 -3.802 1.00 92.50 142 VAL A C 1
ATOM 1129 O O . VAL A 1 142 ? 7.281 5.110 -4.285 1.00 92.50 142 VAL A O 1
ATOM 1132 N N . LEU A 1 143 ? 5.449 3.870 -4.467 1.00 91.56 143 LEU A N 1
ATOM 1133 C CA . LEU A 1 143 ? 5.958 3.094 -5.601 1.00 91.56 143 LEU A CA 1
ATOM 1134 C C . LEU A 1 143 ? 6.203 3.897 -6.874 1.00 91.56 143 LEU A C 1
ATOM 1136 O O . LEU A 1 143 ? 7.125 3.555 -7.622 1.00 91.56 143 LEU A O 1
ATOM 1140 N N . GLN A 1 144 ? 5.416 4.942 -7.153 1.00 88.50 144 GLN A N 1
ATOM 1141 C CA . GLN A 1 144 ? 5.576 5.666 -8.415 1.00 88.50 144 GLN A CA 1
ATOM 1142 C C . GLN A 1 144 ? 6.999 6.217 -8.538 1.00 88.50 144 GLN A C 1
ATOM 1144 O O . GLN A 1 144 ? 7.617 6.094 -9.590 1.00 88.50 144 GLN A O 1
ATOM 1149 N N . GLY A 1 145 ? 7.542 6.786 -7.456 1.00 82.44 145 GLY A N 1
ATOM 1150 C CA . GLY A 1 145 ? 8.863 7.423 -7.474 1.00 82.44 145 GLY A CA 1
ATOM 1151 C C . GLY A 1 145 ? 9.985 6.411 -7.373 1.00 82.44 145 GLY A C 1
ATOM 1152 O O . GLY A 1 145 ? 11.039 6.581 -7.983 1.00 82.44 145 GLY A O 1
ATOM 1153 N N . LEU A 1 146 ? 9.737 5.336 -6.628 1.00 87.38 146 LEU A N 1
ATOM 1154 C CA . LEU A 1 146 ? 10.737 4.320 -6.358 1.00 87.38 146 LEU A CA 1
ATOM 1155 C C . LEU A 1 146 ? 10.962 3.377 -7.534 1.00 87.38 146 LEU A C 1
ATOM 1157 O O . LEU A 1 146 ? 12.113 3.013 -7.777 1.00 87.38 146 LEU A O 1
ATOM 1161 N N . ILE A 1 147 ? 9.901 2.959 -8.227 1.00 87.06 147 ILE A N 1
ATOM 1162 C CA . ILE A 1 147 ? 9.993 1.908 -9.249 1.00 87.06 147 ILE A CA 1
ATOM 1163 C C . ILE A 1 147 ? 9.395 2.336 -10.590 1.00 87.06 147 ILE A C 1
ATOM 1165 O O . ILE A 1 147 ? 10.029 2.134 -11.622 1.00 87.06 147 ILE A O 1
ATOM 1169 N N . TYR A 1 148 ? 8.231 2.990 -10.609 1.00 83.75 148 TYR A N 1
ATOM 1170 C CA . TYR A 1 148 ? 7.509 3.231 -11.867 1.00 83.75 148 TYR A CA 1
ATOM 1171 C C . TYR A 1 148 ? 7.938 4.489 -12.628 1.00 83.75 148 TYR A C 1
ATOM 1173 O O . TYR A 1 148 ? 7.524 4.661 -13.769 1.00 83.75 148 TYR A O 1
ATOM 1181 N N . ASN A 1 149 ? 8.803 5.321 -12.041 1.00 83.31 149 ASN A N 1
ATOM 1182 C CA . ASN A 1 149 ? 9.472 6.445 -12.703 1.00 83.31 149 ASN A CA 1
ATOM 1183 C C . ASN A 1 149 ? 10.959 6.173 -12.987 1.00 83.31 149 ASN A C 1
ATOM 1185 O O . ASN A 1 149 ? 11.633 7.019 -13.578 1.00 83.31 149 ASN A O 1
ATOM 1189 N N . ASP A 1 150 ? 11.485 5.006 -12.599 1.00 83.62 150 ASP A N 1
ATOM 1190 C CA . ASP A 1 150 ? 12.860 4.624 -12.913 1.00 83.62 150 ASP A CA 1
ATOM 1191 C C . ASP A 1 150 ? 12.976 4.298 -14.411 1.00 83.62 150 ASP A C 1
ATOM 1193 O O . ASP A 1 150 ? 12.375 3.355 -14.928 1.00 83.62 150 ASP A O 1
ATOM 1197 N N . THR A 1 151 ? 13.764 5.091 -15.139 1.00 81.12 151 THR A N 1
ATOM 1198 C CA . THR A 1 151 ? 13.891 4.969 -16.597 1.00 81.12 151 THR A CA 1
ATOM 1199 C C . THR A 1 151 ? 14.531 3.655 -17.037 1.00 81.12 151 THR A C 1
ATOM 1201 O O . THR A 1 151 ? 14.212 3.166 -18.122 1.00 81.12 151 THR A O 1
ATOM 1204 N N . LYS A 1 152 ? 15.397 3.050 -16.213 1.00 81.44 152 LYS A N 1
ATOM 1205 C CA . LYS A 1 152 ? 15.983 1.733 -16.494 1.00 81.44 152 LYS A CA 1
ATOM 1206 C C . LYS A 1 152 ? 14.927 0.650 -16.315 1.00 81.44 152 LYS A C 1
ATOM 1208 O O . LYS A 1 152 ? 14.815 -0.218 -17.180 1.00 81.44 152 LYS A O 1
ATOM 1213 N N . PHE A 1 153 ? 14.135 0.728 -15.247 1.00 80.44 153 PHE A N 1
ATOM 1214 C CA . PHE A 1 153 ? 13.016 -0.179 -15.003 1.00 80.44 153 PHE A CA 1
ATOM 1215 C C . PHE A 1 153 ? 11.977 -0.096 -16.131 1.00 80.44 153 PHE A C 1
ATOM 1217 O O . PHE A 1 153 ? 11.695 -1.101 -16.783 1.00 80.44 153 PHE A O 1
ATOM 1224 N N . ILE A 1 154 ? 11.501 1.109 -16.465 1.00 80.69 154 ILE A N 1
ATOM 1225 C CA . ILE A 1 154 ? 10.548 1.340 -17.564 1.00 80.69 154 ILE A CA 1
ATOM 1226 C C . ILE A 1 154 ? 11.131 0.900 -18.908 1.00 80.69 154 ILE A C 1
ATOM 1228 O O . ILE A 1 154 ? 10.444 0.267 -19.705 1.00 80.69 154 ILE A O 1
ATOM 1232 N N . GLY A 1 155 ? 12.395 1.226 -19.190 1.00 75.88 155 GLY A N 1
ATOM 1233 C CA . GLY A 1 155 ? 13.059 0.830 -20.431 1.00 75.88 155 GLY A CA 1
ATOM 1234 C C . GLY A 1 155 ? 13.090 -0.688 -20.602 1.00 75.88 155 GLY A C 1
ATOM 1235 O O . GLY A 1 155 ? 12.880 -1.187 -21.708 1.00 75.88 155 GLY A O 1
ATOM 1236 N N . LYS A 1 156 ? 13.274 -1.431 -19.504 1.00 76.12 156 LYS A N 1
ATOM 1237 C CA . LYS A 1 156 ? 13.188 -2.894 -19.505 1.00 76.12 156 LYS A CA 1
ATOM 1238 C C . LYS A 1 156 ? 11.759 -3.400 -19.676 1.00 76.12 156 LYS A C 1
ATOM 1240 O O . LYS A 1 156 ? 11.574 -4.280 -20.510 1.00 76.12 156 LYS A O 1
ATOM 1245 N N . LEU A 1 157 ? 10.768 -2.806 -19.006 1.00 73.12 157 LEU A N 1
ATOM 1246 C CA . LEU A 1 157 ? 9.355 -3.142 -19.230 1.00 73.12 157 LEU A CA 1
ATOM 1247 C C . LEU A 1 157 ? 8.935 -2.915 -20.691 1.00 73.12 157 LEU A C 1
ATOM 1249 O O . LEU A 1 157 ? 8.298 -3.772 -21.297 1.00 73.12 157 LEU A O 1
ATOM 1253 N N . LYS A 1 158 ? 9.340 -1.791 -21.292 1.00 72.75 158 LYS A N 1
ATOM 1254 C CA . LYS A 1 158 ? 9.066 -1.474 -22.701 1.00 72.75 158 LYS A CA 1
ATOM 1255 C C . LYS A 1 158 ? 9.753 -2.444 -23.651 1.00 72.75 158 LYS A C 1
ATOM 1257 O O . LYS A 1 158 ? 9.099 -2.970 -24.542 1.00 72.75 158 LYS A O 1
ATOM 1262 N N . PHE A 1 159 ? 11.049 -2.696 -23.458 1.00 68.06 159 PHE A N 1
ATOM 1263 C CA . PHE A 1 159 ? 11.790 -3.666 -24.268 1.00 68.06 159 PHE A CA 1
ATOM 1264 C C . PHE A 1 159 ? 11.139 -5.053 -24.209 1.00 68.06 159 PHE A C 1
ATOM 1266 O O . PHE A 1 159 ? 10.962 -5.687 -25.245 1.00 68.06 159 PHE A O 1
ATOM 1273 N N . GLN A 1 160 ? 10.726 -5.482 -23.015 1.00 60.38 160 GLN 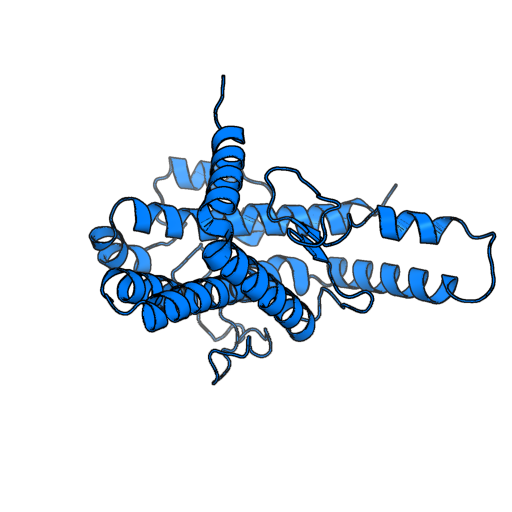A N 1
ATOM 1274 C CA . GLN A 1 160 ? 10.007 -6.733 -22.809 1.00 60.38 160 GLN A CA 1
ATOM 1275 C C . GLN A 1 160 ? 8.684 -6.762 -23.592 1.00 60.38 160 GLN A C 1
ATOM 1277 O O . GLN A 1 160 ? 8.507 -7.640 -24.431 1.00 60.38 160 GLN A O 1
ATOM 1282 N N . ARG A 1 161 ? 7.815 -5.749 -23.434 1.00 64.75 161 ARG A N 1
ATOM 1283 C CA . ARG A 1 161 ? 6.540 -5.671 -24.174 1.00 64.75 161 ARG A CA 1
ATOM 1284 C C . ARG A 1 161 ? 6.717 -5.649 -25.694 1.00 64.75 161 ARG A C 1
ATOM 1286 O O . ARG A 1 161 ? 5.934 -6.268 -26.410 1.00 64.75 161 ARG A O 1
ATOM 1293 N N . THR A 1 162 ? 7.727 -4.947 -26.209 1.00 59.34 162 THR A N 1
ATOM 1294 C CA . THR A 1 162 ? 7.998 -4.893 -27.655 1.00 59.34 162 THR A CA 1
ATOM 1295 C C . THR A 1 162 ? 8.431 -6.256 -28.199 1.00 59.34 162 THR A C 1
ATOM 1297 O O . THR A 1 162 ? 8.028 -6.631 -29.300 1.00 59.34 162 THR A O 1
ATOM 1300 N N . MET A 1 163 ? 9.217 -7.024 -27.438 1.00 54.81 163 MET A N 1
ATOM 1301 C CA . MET A 1 163 ? 9.586 -8.393 -27.815 1.00 54.81 163 MET A CA 1
ATOM 1302 C C . MET A 1 163 ? 8.385 -9.351 -27.771 1.00 54.81 163 MET A C 1
ATOM 1304 O O . MET A 1 163 ? 8.257 -10.195 -28.660 1.00 54.81 163 MET A O 1
ATOM 1308 N N . ASP A 1 164 ? 7.462 -9.170 -26.825 1.00 49.25 164 ASP A N 1
ATOM 1309 C CA . ASP A 1 164 ? 6.208 -9.935 -26.749 1.00 49.25 164 ASP A CA 1
ATOM 1310 C C . ASP A 1 164 ? 5.280 -9.649 -27.948 1.00 49.25 164 ASP A C 1
ATOM 1312 O O . ASP A 1 164 ? 4.725 -10.564 -28.556 1.00 49.25 164 ASP A O 1
ATOM 1316 N N . GLN A 1 165 ? 5.146 -8.384 -28.363 1.00 48.06 165 GLN A N 1
ATOM 1317 C CA . GLN A 1 165 ? 4.316 -8.013 -29.519 1.00 48.06 165 GLN A CA 1
ATOM 1318 C C . GLN A 1 165 ? 4.919 -8.487 -30.849 1.00 48.06 165 GLN A C 1
ATOM 1320 O O . GLN A 1 165 ? 4.192 -9.004 -31.702 1.00 48.06 165 GLN A O 1
ATOM 1325 N N . ALA A 1 166 ? 6.244 -8.394 -31.004 1.00 45.25 166 ALA A N 1
ATOM 1326 C CA . ALA A 1 166 ? 6.970 -8.840 -32.197 1.00 45.25 166 ALA A CA 1
ATOM 1327 C C . ALA A 1 166 ? 6.949 -10.367 -32.407 1.00 45.25 166 ALA A C 1
ATOM 1329 O O . ALA A 1 166 ? 7.317 -10.847 -33.476 1.00 45.25 166 ALA A O 1
ATOM 1330 N N . THR A 1 167 ? 6.520 -11.134 -31.401 1.00 45.69 167 THR A N 1
ATOM 1331 C CA . THR A 1 167 ? 6.442 -12.603 -31.433 1.00 45.69 167 THR A CA 1
ATOM 1332 C C . THR A 1 167 ? 5.005 -13.134 -31.485 1.00 45.69 167 THR A C 1
ATOM 1334 O O . THR A 1 167 ? 4.801 -14.346 -31.554 1.00 45.69 167 THR A O 1
ATOM 1337 N N . SER A 1 168 ? 4.005 -12.242 -31.525 1.00 46.56 168 SER A N 1
ATOM 1338 C CA . SER A 1 168 ? 2.581 -12.599 -31.627 1.00 46.56 168 SER A CA 1
ATOM 1339 C C . SER A 1 168 ? 2.085 -12.815 -33.068 1.00 46.56 168 SER A C 1
ATOM 1341 O O . SER A 1 168 ? 0.981 -13.326 -33.260 1.00 46.56 168 SER A O 1
ATOM 1343 N N . SER A 1 169 ? 2.907 -12.512 -34.082 1.00 44.81 169 SER A N 1
ATOM 1344 C CA . SER A 1 169 ? 2.618 -12.794 -35.493 1.00 44.81 169 SER A CA 1
ATOM 1345 C C . SER A 1 169 ? 3.409 -14.008 -36.026 1.00 44.81 169 SER A C 1
ATOM 1347 O O . SER A 1 169 ? 4.630 -14.012 -36.145 1.00 44.81 169 SER A O 1
ATOM 1349 N N . GLU A 1 170 ? 2.671 -15.079 -36.329 1.00 46.59 170 GLU A N 1
ATOM 1350 C CA . GLU A 1 170 ? 2.966 -16.142 -37.314 1.00 46.59 170 GLU A CA 1
ATOM 1351 C C . GLU A 1 170 ? 4.326 -16.886 -37.328 1.00 46.59 170 GLU A C 1
ATOM 1353 O O . GLU A 1 170 ? 4.671 -17.486 -38.346 1.00 46.59 170 GLU A O 1
ATOM 1358 N N . LYS A 1 171 ? 5.105 -16.972 -36.239 1.00 45.38 171 LYS A N 1
ATOM 1359 C CA . LYS A 1 171 ? 6.319 -17.833 -36.220 1.00 45.38 171 LYS A CA 1
ATOM 1360 C C . LYS A 1 171 ? 6.459 -18.683 -34.952 1.00 45.38 171 LYS A C 1
ATOM 1362 O O . LYS A 1 171 ? 7.160 -18.337 -34.008 1.00 45.38 171 LYS A O 1
ATOM 1367 N N . TRP A 1 172 ? 5.833 -19.864 -34.982 1.00 39.16 172 TRP A N 1
ATOM 1368 C CA . TRP A 1 172 ? 5.734 -20.876 -33.909 1.00 39.16 172 TRP A CA 1
ATOM 1369 C C . TRP A 1 172 ? 7.048 -21.533 -33.419 1.00 39.16 172 TRP A C 1
ATOM 1371 O O . TRP A 1 172 ? 6.991 -22.398 -32.547 1.00 39.16 172 TRP A O 1
ATOM 1381 N N . TRP A 1 173 ? 8.225 -21.145 -33.924 1.00 42.69 173 TRP A N 1
ATOM 1382 C CA . TRP A 1 173 ? 9.518 -21.740 -33.533 1.00 42.69 173 TRP A CA 1
ATOM 1383 C C . TRP A 1 173 ? 10.434 -20.811 -32.715 1.00 42.69 173 TRP A C 1
ATOM 1385 O O . TRP A 1 173 ? 11.474 -21.253 -32.229 1.00 42.69 173 TRP A O 1
ATOM 1395 N N . ALA A 1 174 ? 10.056 -19.550 -32.481 1.00 40.97 174 ALA A N 1
ATOM 1396 C CA . ALA A 1 174 ? 10.808 -18.648 -31.608 1.00 40.97 174 ALA A CA 1
ATOM 1397 C C . ALA A 1 174 ? 10.335 -18.788 -30.148 1.00 40.97 174 ALA A C 1
ATOM 1399 O O . ALA A 1 174 ? 9.541 -18.006 -29.632 1.00 40.97 174 ALA A O 1
ATOM 1400 N N . ALA A 1 175 ? 10.864 -19.805 -29.467 1.00 41.72 175 ALA A N 1
ATOM 1401 C CA . ALA A 1 175 ? 10.624 -20.126 -28.059 1.00 41.72 175 ALA A CA 1
ATOM 1402 C C . ALA A 1 175 ? 10.878 -19.026 -26.980 1.00 41.72 175 ALA A C 1
ATOM 1404 O O . ALA A 1 175 ? 10.359 -19.212 -25.876 1.00 41.72 175 ALA A O 1
ATOM 1405 N N . PRO A 1 176 ? 11.593 -17.892 -27.191 1.00 41.78 176 PRO A N 1
ATOM 1406 C CA . PRO A 1 176 ? 11.911 -16.981 -26.082 1.00 41.78 176 PRO A CA 1
ATOM 1407 C C . PRO A 1 176 ? 10.722 -16.207 -25.488 1.00 41.78 176 PRO A C 1
ATOM 1409 O O . PRO A 1 176 ? 10.805 -15.789 -24.340 1.00 41.78 176 PRO A O 1
ATOM 1412 N N . ALA A 1 177 ? 9.618 -16.022 -26.222 1.00 39.12 177 ALA A N 1
ATOM 1413 C CA . ALA A 1 177 ? 8.484 -15.196 -25.775 1.00 39.12 177 ALA A CA 1
ATOM 1414 C C . ALA A 1 177 ? 7.528 -15.913 -24.804 1.00 39.12 177 ALA A C 1
ATOM 1416 O O . ALA A 1 177 ? 6.995 -15.308 -23.878 1.00 39.12 177 ALA A O 1
ATOM 1417 N N . ARG A 1 178 ? 7.369 -17.239 -24.934 1.00 41.47 178 ARG A N 1
ATOM 1418 C CA . ARG A 1 178 ? 6.603 -18.046 -23.961 1.00 41.47 178 ARG A CA 1
ATOM 1419 C C . ARG A 1 178 ? 7.280 -18.102 -22.593 1.00 41.47 178 ARG A C 1
ATOM 1421 O O . ARG A 1 178 ? 6.599 -18.266 -21.587 1.00 41.47 178 ARG A O 1
ATOM 1428 N N . ALA A 1 179 ? 8.600 -17.929 -22.554 1.00 40.66 179 ALA A N 1
ATOM 1429 C CA . ALA A 1 179 ? 9.345 -17.884 -21.308 1.00 40.66 179 ALA A CA 1
ATOM 1430 C C . ALA A 1 179 ? 9.077 -16.594 -20.512 1.00 40.66 179 ALA A C 1
ATOM 1432 O O . ALA A 1 179 ? 9.185 -16.633 -19.300 1.00 40.66 179 ALA A O 1
ATOM 1433 N N . PHE A 1 180 ? 8.675 -15.473 -21.128 1.00 40.53 180 PHE A N 1
ATOM 1434 C CA . PHE A 1 180 ? 8.539 -14.189 -20.418 1.00 40.53 180 PHE A CA 1
ATOM 1435 C C . PHE A 1 180 ? 7.185 -13.949 -19.731 1.00 40.53 180 PHE A C 1
ATOM 1437 O O . PHE A 1 180 ? 7.171 -13.353 -18.654 1.00 40.53 180 PHE A O 1
ATOM 1444 N N . HIS A 1 181 ? 6.086 -14.529 -20.228 1.00 41.75 181 HIS A N 1
ATOM 1445 C CA . HIS A 1 181 ? 4.853 -14.701 -19.434 1.00 41.75 181 HIS A CA 1
ATOM 1446 C C . HIS A 1 181 ? 5.074 -15.580 -18.186 1.00 41.75 181 HIS A C 1
ATOM 1448 O O . HIS A 1 181 ? 4.267 -15.541 -17.265 1.00 41.75 181 HIS A O 1
ATOM 1454 N N . ALA A 1 182 ? 6.159 -16.364 -18.167 1.00 40.94 182 ALA A N 1
ATOM 1455 C CA . ALA A 1 182 ? 6.595 -17.174 -17.034 1.00 40.94 182 ALA A CA 1
ATOM 1456 C C . ALA A 1 182 ? 7.688 -16.494 -16.174 1.00 40.94 182 ALA A C 1
ATOM 1458 O O . ALA A 1 182 ? 8.130 -17.088 -15.195 1.00 40.94 182 ALA A O 1
ATOM 1459 N N . LEU A 1 183 ? 8.146 -15.279 -16.527 1.00 40.53 183 LEU A N 1
ATOM 1460 C CA . LEU A 1 183 ? 9.235 -14.562 -15.832 1.00 40.53 183 LEU A CA 1
ATOM 1461 C C . LEU A 1 183 ? 8.781 -13.316 -15.064 1.00 40.53 183 LEU A C 1
ATOM 1463 O O . LEU A 1 183 ? 9.479 -12.884 -14.149 1.00 40.53 183 LEU A O 1
ATOM 1467 N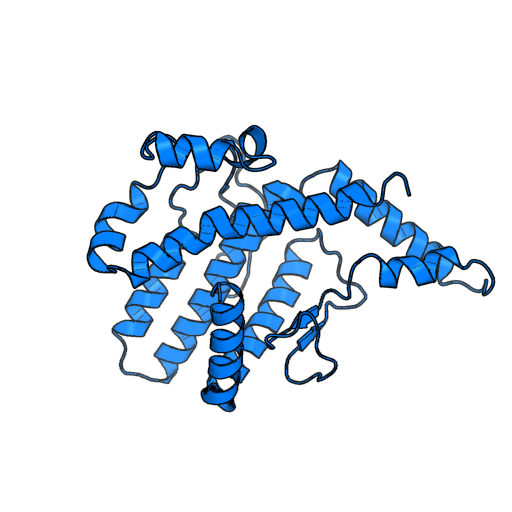 N . ILE A 1 184 ? 7.628 -12.745 -15.409 1.00 48.25 184 ILE A N 1
ATOM 1468 C CA . ILE A 1 184 ? 6.829 -11.985 -14.448 1.00 48.25 184 ILE A CA 1
ATOM 1469 C C . ILE A 1 184 ? 5.831 -13.020 -13.935 1.00 48.25 184 ILE A C 1
ATOM 1471 O O . ILE A 1 184 ? 5.047 -13.495 -14.763 1.00 48.25 184 ILE A O 1
ATOM 1475 N N . PRO A 1 185 ? 5.876 -13.435 -12.651 1.00 50.34 185 PRO A N 1
ATOM 1476 C CA . PRO A 1 185 ? 4.820 -14.292 -12.120 1.00 50.34 185 PRO A CA 1
ATOM 1477 C C . PRO A 1 185 ? 3.485 -13.645 -12.493 1.00 50.34 185 PRO A C 1
ATOM 1479 O O . PRO A 1 185 ? 3.433 -12.407 -12.520 1.00 50.34 185 PRO A O 1
ATOM 1482 N N . PRO A 1 186 ? 2.455 -14.419 -12.881 1.00 55.84 186 PRO A N 1
ATOM 1483 C CA . PRO A 1 186 ? 1.167 -13.843 -13.241 1.00 55.84 186 PRO A CA 1
ATOM 1484 C C . PRO A 1 186 ? 0.841 -12.768 -12.209 1.00 55.84 186 PRO A C 1
ATOM 1486 O O . PRO A 1 186 ? 0.892 -13.044 -11.014 1.00 55.84 186 PRO A O 1
ATOM 1489 N N . LEU A 1 187 ? 0.648 -11.521 -12.665 1.00 69.00 187 LEU A N 1
ATOM 1490 C CA . LEU A 1 187 ? 0.317 -10.395 -11.791 1.00 69.00 187 LEU A CA 1
ATOM 1491 C C . LEU A 1 187 ? -1.068 -10.691 -11.229 1.00 69.00 187 LEU A C 1
ATOM 1493 O O . LEU A 1 187 ? -2.099 -10.315 -11.785 1.00 69.00 187 LEU A O 1
ATOM 1497 N N . GLN A 1 188 ? -1.046 -11.486 -10.177 1.00 77.94 188 GLN A N 1
ATOM 1498 C CA . GLN A 1 188 ? -2.163 -12.113 -9.539 1.00 77.94 188 GLN A CA 1
ATOM 1499 C C . GLN A 1 188 ? -2.127 -11.636 -8.103 1.00 77.94 188 GLN A C 1
ATOM 1501 O O . GLN A 1 188 ? -1.176 -11.869 -7.363 1.00 77.94 188 GLN A O 1
ATOM 1506 N N . LEU A 1 189 ? -3.198 -10.968 -7.710 1.00 83.44 189 LEU A N 1
ATOM 1507 C CA . LEU A 1 189 ? -3.445 -10.664 -6.316 1.00 83.44 189 LEU A CA 1
ATOM 1508 C C . LEU A 1 189 ? -4.288 -11.811 -5.776 1.00 83.44 189 LEU A C 1
ATOM 1510 O O . LEU A 1 189 ? -5.448 -11.960 -6.165 1.00 83.44 189 LEU A O 1
ATOM 1514 N N . SER A 1 190 ? -3.657 -12.660 -4.964 1.00 87.56 190 SER A N 1
ATOM 1515 C CA . SER A 1 190 ? -4.290 -13.805 -4.315 1.00 87.56 190 SER A CA 1
ATOM 1516 C C . SER A 1 190 ? -4.868 -13.387 -2.966 1.00 87.56 190 SER A C 1
ATOM 1518 O O . SER A 1 190 ? -4.197 -12.743 -2.164 1.00 87.56 190 SER A O 1
ATOM 1520 N N . PHE A 1 191 ? -6.113 -13.766 -2.700 1.00 90.56 191 PHE A N 1
ATOM 1521 C CA . PHE A 1 191 ? -6.797 -13.552 -1.420 1.00 90.56 191 PHE A CA 1
ATOM 1522 C C . PHE A 1 191 ? -6.766 -14.808 -0.550 1.00 90.56 191 PHE A C 1
ATOM 1524 O O . PHE A 1 191 ? -7.702 -15.092 0.196 1.00 90.56 191 PHE A O 1
ATOM 1531 N N . THR A 1 192 ? -5.681 -15.560 -0.689 1.00 89.25 192 THR A N 1
ATOM 1532 C CA . THR A 1 192 ? -5.398 -16.813 -0.002 1.00 89.25 192 THR A CA 1
ATOM 1533 C C . THR A 1 192 ? -4.042 -16.713 0.678 1.00 89.25 192 THR A C 1
ATOM 1535 O O . THR A 1 192 ? -3.204 -15.913 0.274 1.00 89.25 192 THR A O 1
ATOM 1538 N N . ALA A 1 193 ? -3.783 -17.576 1.649 1.00 86.81 193 ALA A N 1
ATOM 1539 C CA . ALA A 1 193 ? -2.480 -17.710 2.281 1.00 86.81 193 ALA A CA 1
ATOM 1540 C C . ALA A 1 193 ? -1.427 -18.367 1.367 1.00 86.81 193 ALA A C 1
ATOM 1542 O O . ALA A 1 193 ? -0.246 -18.347 1.684 1.00 86.81 193 ALA A O 1
ATOM 1543 N N . GLN A 1 194 ? -1.826 -18.968 0.244 1.00 84.38 194 GLN A N 1
ATOM 1544 C CA . GLN A 1 194 ? -0.875 -19.427 -0.772 1.00 84.38 194 GLN A CA 1
ATOM 1545 C C . GLN A 1 194 ? -0.397 -18.265 -1.653 1.00 84.38 194 GLN A C 1
ATOM 1547 O O . GLN A 1 194 ? -1.174 -17.343 -1.911 1.00 84.38 194 GLN A O 1
ATOM 1552 N N . ASP A 1 195 ? 0.830 -18.371 -2.176 1.00 74.88 195 ASP A N 1
ATOM 1553 C CA . ASP A 1 195 ? 1.419 -17.403 -3.118 1.00 74.88 195 ASP A CA 1
ATOM 1554 C C . ASP A 1 195 ? 0.510 -17.158 -4.337 1.00 74.88 195 ASP A C 1
ATOM 1556 O O . ASP A 1 195 ? 0.314 -16.023 -4.770 1.00 74.88 195 ASP A O 1
ATOM 1560 N N . GLU A 1 196 ? -0.106 -18.225 -4.855 1.00 80.31 196 GLU A N 1
ATOM 1561 C CA . GLU A 1 196 ? -1.078 -18.186 -5.944 1.00 80.31 196 GLU A CA 1
ATOM 1562 C C . GLU A 1 196 ? -2.231 -19.169 -5.683 1.00 80.31 196 GLU A C 1
ATOM 1564 O O . GLU A 1 196 ? -2.079 -20.199 -5.026 1.00 80.31 196 GLU A O 1
ATOM 1569 N N . THR A 1 197 ? -3.391 -18.874 -6.265 1.00 82.25 197 THR A N 1
ATOM 1570 C CA . THR A 1 197 ? -4.555 -19.766 -6.336 1.00 82.25 197 THR A CA 1
ATOM 1571 C C . THR A 1 197 ? -5.081 -19.868 -7.765 1.00 82.25 197 THR A C 1
ATOM 1573 O O . THR A 1 197 ? -5.057 -18.897 -8.523 1.00 82.25 197 THR A O 1
ATOM 1576 N N . SER A 1 198 ? -5.586 -21.038 -8.152 1.00 86.19 198 SER A N 1
ATOM 1577 C CA . SER A 1 198 ? -6.307 -21.219 -9.416 1.00 86.19 198 SER A CA 1
ATOM 1578 C C . SER A 1 198 ? -7.779 -20.804 -9.311 1.00 86.19 198 SER A C 1
ATOM 1580 O O . SER A 1 198 ? -8.414 -20.547 -10.341 1.00 86.19 198 SER A O 1
ATOM 1582 N N . ASP A 1 199 ? -8.310 -20.677 -8.089 1.00 89.31 199 ASP A N 1
ATOM 1583 C CA . ASP A 1 199 ? -9.697 -20.297 -7.844 1.00 89.31 199 ASP A CA 1
ATOM 1584 C C . ASP A 1 199 ? -9.923 -18.827 -8.218 1.00 89.31 199 ASP A C 1
ATOM 1586 O O . ASP A 1 199 ? -9.453 -17.896 -7.561 1.00 89.31 199 ASP A O 1
ATOM 1590 N N . MET A 1 200 ? -10.676 -18.615 -9.298 1.00 88.75 200 MET A N 1
ATOM 1591 C CA . MET A 1 200 ? -11.000 -17.284 -9.814 1.00 88.75 200 MET A CA 1
ATOM 1592 C C . MET A 1 200 ? -11.800 -16.427 -8.829 1.00 88.75 200 MET A C 1
ATOM 1594 O O . MET A 1 200 ? -11.834 -15.210 -8.977 1.00 88.75 200 MET A O 1
ATOM 1598 N N . LYS A 1 201 ? -12.429 -17.036 -7.822 1.00 91.88 201 LYS A N 1
ATOM 1599 C CA . LYS A 1 201 ? -13.197 -16.335 -6.795 1.00 91.88 201 LYS A CA 1
ATOM 1600 C C . LYS A 1 201 ? -12.317 -15.567 -5.809 1.00 91.88 201 LYS A C 1
ATOM 1602 O O . LYS A 1 201 ? -12.758 -14.553 -5.271 1.00 91.88 201 LYS A O 1
ATOM 1607 N N . TYR A 1 202 ? -11.097 -16.046 -5.572 1.00 91.75 202 TYR A N 1
ATOM 1608 C CA . TYR A 1 202 ? -10.170 -15.497 -4.579 1.00 91.75 202 TYR A CA 1
ATOM 1609 C C . TYR A 1 202 ? -8.910 -14.926 -5.223 1.00 91.75 202 TYR A C 1
ATOM 1611 O O . TYR A 1 202 ? -7.866 -14.859 -4.583 1.00 91.75 202 TYR A O 1
ATOM 1619 N N . ARG A 1 203 ? -8.997 -14.495 -6.485 1.00 90.12 203 ARG A N 1
ATOM 1620 C CA . ARG A 1 203 ? -7.886 -13.820 -7.152 1.00 90.12 203 ARG A CA 1
ATOM 1621 C C . ARG A 1 203 ? -8.337 -12.715 -8.088 1.00 90.12 203 ARG A C 1
ATOM 1623 O O . ARG A 1 203 ? -9.414 -12.782 -8.673 1.00 90.12 203 ARG A O 1
ATOM 1630 N N . SER A 1 204 ? -7.465 -11.735 -8.273 1.00 89.19 204 SER A N 1
ATOM 1631 C CA . SER A 1 204 ? -7.571 -10.718 -9.316 1.00 89.19 204 SER A CA 1
ATOM 1632 C C . SER A 1 204 ? -6.342 -10.793 -10.210 1.00 89.19 204 SER A C 1
ATOM 1634 O O . SER A 1 204 ? -5.221 -10.635 -9.731 1.00 89.19 204 SER A O 1
ATOM 1636 N N . ASN A 1 205 ? -6.550 -11.032 -11.502 1.00 85.19 205 ASN A N 1
ATOM 1637 C CA . ASN A 1 205 ? -5.475 -11.058 -12.489 1.00 85.19 205 ASN A CA 1
ATOM 1638 C C . ASN A 1 205 ? -5.377 -9.700 -13.178 1.00 85.19 205 ASN A C 1
ATOM 1640 O O . ASN A 1 205 ? -6.403 -9.116 -13.536 1.00 85.19 205 ASN A O 1
ATOM 1644 N N . ALA A 1 206 ? -4.157 -9.230 -13.417 1.00 80.19 206 ALA A N 1
ATOM 1645 C CA . ALA A 1 206 ? -3.928 -8.064 -14.254 1.00 80.19 206 ALA A CA 1
ATOM 1646 C C . ALA A 1 206 ? -4.515 -8.275 -15.665 1.00 80.19 206 ALA A C 1
ATOM 1648 O O . ALA A 1 206 ? -4.368 -9.365 -16.236 1.00 80.19 206 ALA A O 1
ATOM 1649 N N . PRO A 1 207 ? -5.158 -7.247 -16.255 1.00 76.62 207 PRO A N 1
ATOM 1650 C CA . PRO A 1 207 ? -5.550 -7.269 -17.660 1.00 76.62 207 PRO A CA 1
ATOM 1651 C C . PRO A 1 207 ? -4.353 -7.562 -18.571 1.00 76.62 207 PRO A C 1
ATOM 1653 O O . PRO A 1 207 ? -3.231 -7.139 -18.294 1.00 76.62 207 PRO A O 1
ATOM 1656 N N . LYS A 1 208 ? -4.587 -8.273 -19.680 1.00 67.75 208 LYS A N 1
ATOM 1657 C CA . LYS A 1 208 ? -3.513 -8.691 -20.603 1.00 67.75 208 LYS A CA 1
ATOM 1658 C C . LYS A 1 208 ? -2.779 -7.513 -21.248 1.00 67.75 208 LYS A C 1
ATOM 1660 O O . LYS A 1 208 ? -1.620 -7.643 -21.620 1.00 67.75 208 LYS A O 1
ATOM 1665 N N . ASP A 1 209 ? -3.469 -6.396 -21.406 1.00 70.06 209 ASP A N 1
ATOM 1666 C CA . ASP A 1 209 ? -3.005 -5.158 -22.019 1.00 70.06 209 ASP A CA 1
ATOM 1667 C C . ASP A 1 209 ? -2.548 -4.110 -20.992 1.00 70.06 209 ASP A C 1
ATOM 1669 O O . ASP A 1 209 ? -2.178 -3.002 -21.380 1.00 70.06 209 ASP A O 1
ATOM 1673 N N . LEU A 1 210 ? -2.524 -4.456 -19.697 1.00 76.06 210 LEU A N 1
ATOM 1674 C CA . LEU A 1 210 ? -2.105 -3.546 -18.637 1.00 76.06 210 LEU A CA 1
ATOM 1675 C C . LEU A 1 210 ? -0.665 -3.062 -18.856 1.00 76.06 210 LEU A C 1
ATOM 1677 O O . LEU A 1 210 ? 0.294 -3.837 -18.817 1.00 76.06 210 LEU A O 1
ATOM 1681 N N . ILE A 1 211 ? -0.497 -1.747 -18.973 1.00 80.69 211 ILE A N 1
ATOM 1682 C CA . ILE A 1 211 ? 0.815 -1.103 -18.893 1.00 80.69 211 ILE A CA 1
ATOM 1683 C C . ILE A 1 211 ? 1.098 -0.803 -17.421 1.00 80.69 211 ILE A C 1
ATOM 1685 O O . ILE A 1 211 ? 0.587 0.166 -16.871 1.00 80.69 211 ILE A O 1
ATOM 1689 N N . LEU A 1 212 ? 1.904 -1.642 -16.764 1.00 76.69 212 LEU A N 1
ATOM 1690 C CA . LEU A 1 212 ? 2.113 -1.558 -15.315 1.00 76.69 212 LEU A CA 1
ATOM 1691 C C . LEU A 1 212 ? 2.672 -0.199 -14.861 1.00 76.69 212 LEU A C 1
ATOM 1693 O O . LEU A 1 212 ? 2.277 0.291 -13.810 1.00 76.69 212 LEU A O 1
ATOM 1697 N N . GLU A 1 213 ? 3.557 0.437 -15.632 1.00 81.56 213 GLU A N 1
ATOM 1698 C CA . GLU A 1 213 ? 4.085 1.766 -15.298 1.00 81.56 213 GLU A CA 1
ATOM 1699 C C . GLU A 1 213 ? 3.096 2.916 -15.561 1.00 81.56 213 GLU A C 1
ATOM 1701 O O . GLU A 1 213 ? 3.294 4.016 -15.043 1.00 81.56 213 GLU A O 1
ATOM 1706 N N . ASP A 1 214 ? 2.022 2.674 -16.320 1.00 85.81 214 ASP A N 1
ATOM 1707 C CA . ASP A 1 214 ? 0.937 3.637 -16.484 1.00 85.81 214 ASP A CA 1
ATOM 1708 C C . ASP A 1 214 ? 0.130 3.687 -15.185 1.00 85.81 214 ASP A C 1
ATOM 1710 O O . ASP A 1 214 ? -0.580 2.748 -14.816 1.00 85.81 214 ASP A O 1
ATOM 1714 N N . TYR A 1 215 ? 0.262 4.803 -14.471 1.00 89.81 215 TYR A N 1
ATOM 1715 C CA . TYR A 1 215 ? -0.382 4.996 -13.178 1.00 89.81 215 TYR A CA 1
ATOM 1716 C C . TYR A 1 215 ? -1.901 4.825 -13.248 1.00 89.81 215 TYR A C 1
ATOM 1718 O O . TYR A 1 215 ? -2.478 4.172 -12.382 1.00 89.81 215 TYR A O 1
ATOM 1726 N N . LYS A 1 216 ? -2.561 5.371 -14.275 1.00 90.25 216 LYS A N 1
ATOM 1727 C CA . LYS A 1 216 ? -4.025 5.333 -14.368 1.00 90.25 216 LYS A CA 1
ATOM 1728 C C . LYS A 1 216 ? -4.515 3.915 -14.613 1.00 90.25 216 LYS A C 1
ATOM 1730 O O . LYS A 1 216 ? -5.433 3.468 -13.929 1.00 90.25 216 LYS A O 1
ATOM 1735 N N . GLN A 1 217 ? -3.883 3.198 -15.542 1.00 87.12 217 GLN A N 1
ATOM 1736 C CA . GLN A 1 217 ? -4.251 1.811 -15.826 1.00 87.12 217 GLN A CA 1
ATOM 1737 C C . GLN A 1 217 ? -3.994 0.907 -14.615 1.00 87.12 217 GLN A C 1
ATOM 1739 O O . GLN A 1 217 ? -4.865 0.127 -14.225 1.00 87.12 217 GL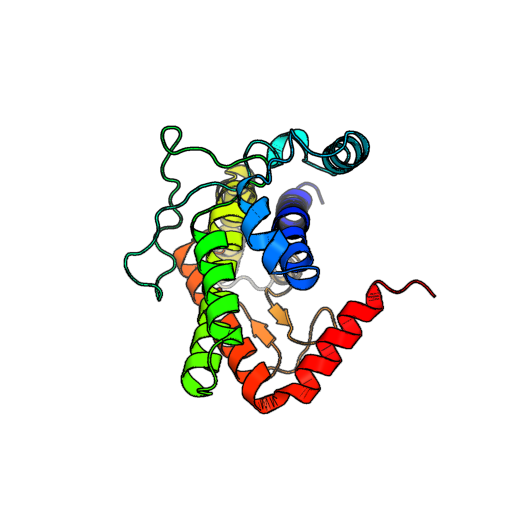N A O 1
ATOM 1744 N N . ARG A 1 218 ? -2.833 1.057 -13.962 1.00 90.12 218 ARG A N 1
ATOM 1745 C CA . ARG A 1 218 ? -2.495 0.298 -12.752 1.00 90.12 218 ARG A CA 1
ATOM 1746 C C . ARG A 1 218 ? -3.484 0.572 -11.623 1.00 90.12 218 ARG A C 1
ATOM 1748 O O . ARG A 1 218 ? -3.995 -0.368 -11.020 1.00 90.12 218 ARG A O 1
ATOM 1755 N N . MET A 1 219 ? -3.800 1.838 -11.360 1.00 93.19 219 MET A N 1
ATOM 1756 C CA . MET A 1 219 ? -4.747 2.203 -10.306 1.00 93.19 219 MET A CA 1
ATOM 1757 C C . MET A 1 219 ? -6.176 1.748 -10.603 1.00 93.19 219 MET A C 1
ATOM 1759 O O . MET A 1 219 ? -6.890 1.404 -9.664 1.00 93.19 219 MET A O 1
ATOM 1763 N N . ALA A 1 220 ? -6.591 1.681 -11.871 1.00 91.94 220 ALA A N 1
ATOM 1764 C CA . ALA A 1 220 ? -7.881 1.102 -12.243 1.00 91.94 220 ALA A CA 1
ATOM 1765 C C . ALA A 1 220 ? -7.960 -0.388 -11.863 1.00 91.94 220 ALA A C 1
ATOM 1767 O O . ALA A 1 220 ? -8.886 -0.793 -11.160 1.00 91.94 220 ALA A O 1
ATOM 1768 N N . TRP A 1 221 ? -6.943 -1.180 -12.224 1.00 90.94 221 TRP A N 1
ATOM 1769 C CA . TRP A 1 221 ? -6.871 -2.596 -11.842 1.00 90.94 221 TRP A CA 1
ATOM 1770 C C . TRP A 1 221 ? -6.821 -2.796 -10.317 1.00 90.94 221 TRP A C 1
ATOM 1772 O O . TRP A 1 221 ? -7.497 -3.671 -9.767 1.00 90.94 221 TRP A O 1
ATOM 1782 N N . ILE A 1 222 ? -6.070 -1.952 -9.608 1.00 92.81 222 ILE A N 1
ATOM 1783 C CA . ILE A 1 222 ? -5.987 -1.992 -8.143 1.00 92.81 222 ILE A CA 1
ATOM 1784 C C . ILE A 1 222 ? -7.329 -1.634 -7.502 1.00 92.81 222 ILE A C 1
ATOM 1786 O O . ILE A 1 222 ? -7.727 -2.282 -6.534 1.00 92.81 222 ILE A O 1
ATOM 1790 N N . LYS A 1 223 ? -8.077 -0.672 -8.059 1.00 94.81 223 LYS A N 1
ATOM 1791 C CA . LYS A 1 223 ? -9.424 -0.339 -7.578 1.00 94.81 223 LYS A CA 1
ATOM 1792 C C . LYS A 1 223 ? -10.365 -1.532 -7.698 1.00 94.81 223 LYS A C 1
ATOM 1794 O O . LYS A 1 223 ? -11.081 -1.842 -6.747 1.00 94.81 223 LYS A O 1
ATOM 1799 N N . ASP A 1 224 ? -10.363 -2.212 -8.841 1.00 93.75 224 ASP A N 1
ATOM 1800 C CA . ASP A 1 224 ? -11.228 -3.373 -9.067 1.00 93.75 224 ASP A CA 1
ATOM 1801 C C . ASP A 1 224 ? -10.843 -4.557 -8.176 1.00 93.75 224 ASP A C 1
ATOM 1803 O O . ASP A 1 224 ? -11.713 -5.200 -7.585 1.00 93.75 224 ASP A O 1
ATOM 1807 N N . THR A 1 225 ? -9.544 -4.765 -7.963 1.00 93.81 225 THR A N 1
ATOM 1808 C CA . THR A 1 225 ? -9.042 -5.716 -6.965 1.00 93.81 225 THR A CA 1
ATOM 1809 C C . THR A 1 225 ? -9.529 -5.358 -5.559 1.00 93.81 225 THR A C 1
ATOM 1811 O O . THR A 1 225 ? -10.024 -6.224 -4.836 1.00 93.81 225 THR A O 1
ATOM 1814 N N . GLY A 1 226 ? -9.441 -4.084 -5.170 1.00 95.38 226 GLY A N 1
ATOM 1815 C CA . GLY A 1 226 ? -9.915 -3.604 -3.875 1.00 95.38 226 GLY A CA 1
ATOM 1816 C C . GLY A 1 226 ? -11.416 -3.826 -3.682 1.00 95.38 226 GLY A C 1
ATOM 1817 O O . GLY A 1 226 ? -11.841 -4.223 -2.598 1.00 95.38 226 GLY A O 1
ATOM 1818 N N . LYS A 1 227 ? -12.229 -3.640 -4.733 1.00 96.00 227 LYS A N 1
ATOM 1819 C CA . LYS A 1 227 ? -13.672 -3.939 -4.692 1.00 96.00 227 LYS A CA 1
ATOM 1820 C C . LYS A 1 227 ? -13.923 -5.425 -4.457 1.00 96.00 227 LYS A C 1
ATOM 1822 O O . LYS A 1 227 ? -14.792 -5.765 -3.656 1.00 96.00 227 LYS A O 1
ATOM 1827 N N . LEU A 1 228 ? -13.164 -6.302 -5.119 1.00 95.81 228 LEU A N 1
ATOM 1828 C CA . LEU A 1 228 ? -13.269 -7.747 -4.921 1.00 95.81 228 LEU A CA 1
ATOM 1829 C C . LEU A 1 228 ? -12.886 -8.138 -3.488 1.00 95.81 228 LEU A C 1
ATOM 1831 O O . LEU A 1 228 ? -13.674 -8.805 -2.820 1.00 95.81 228 LEU A O 1
ATOM 1835 N N . PHE A 1 229 ? -11.748 -7.661 -2.975 1.00 95.88 229 PHE A N 1
ATOM 1836 C CA . PHE A 1 229 ? -11.352 -7.888 -1.581 1.00 95.88 229 PHE A CA 1
ATOM 1837 C C . PHE A 1 229 ? -12.435 -7.418 -0.601 1.00 95.88 229 PHE A C 1
ATOM 1839 O O . PHE A 1 229 ? -12.845 -8.158 0.293 1.00 95.88 229 PHE A O 1
ATOM 1846 N N . HIS A 1 230 ? -12.951 -6.205 -0.801 1.00 96.50 230 HIS A N 1
ATOM 1847 C CA . HIS A 1 230 ? -13.999 -5.634 0.036 1.00 96.50 230 HIS A CA 1
ATOM 1848 C C . HIS A 1 230 ? -15.288 -6.468 -0.000 1.00 96.50 230 HIS A C 1
ATOM 1850 O O . HIS A 1 230 ? -15.862 -6.775 1.046 1.00 96.50 230 HIS A O 1
ATOM 1856 N N . PHE A 1 231 ? -15.711 -6.907 -1.187 1.00 96.75 231 PHE A N 1
ATOM 1857 C CA . PHE A 1 231 ? -16.845 -7.811 -1.355 1.00 96.75 231 PHE A CA 1
ATOM 1858 C C . PHE A 1 231 ? -16.635 -9.139 -0.613 1.00 96.75 231 PHE A C 1
ATOM 1860 O O . PHE A 1 231 ? -17.529 -9.593 0.107 1.00 96.75 231 PHE A O 1
ATOM 1867 N N . LEU A 1 232 ? -15.453 -9.750 -0.734 1.00 96.81 232 LEU A N 1
ATOM 1868 C CA . LEU A 1 232 ? -15.118 -10.994 -0.040 1.00 96.81 232 LEU A CA 1
ATOM 1869 C C . LEU A 1 232 ? -15.120 -10.809 1.483 1.00 96.81 232 LEU A C 1
ATOM 1871 O O . LEU A 1 232 ? -15.691 -11.635 2.192 1.00 96.81 232 LEU A O 1
ATOM 1875 N N . MET A 1 233 ? -14.582 -9.702 1.996 1.00 95.19 233 MET A N 1
ATOM 1876 C CA . MET A 1 233 ? -14.623 -9.375 3.426 1.00 95.19 233 MET A CA 1
ATOM 1877 C C . MET A 1 233 ? -16.052 -9.214 3.962 1.00 95.19 233 MET A C 1
ATOM 1879 O O . MET A 1 233 ? -16.308 -9.538 5.122 1.00 95.19 233 MET A O 1
ATOM 1883 N N . GLN A 1 234 ? -16.995 -8.754 3.134 1.00 94.81 234 GLN A N 1
ATOM 1884 C CA . GLN A 1 234 ? -18.406 -8.651 3.514 1.00 94.81 234 GLN A CA 1
ATOM 1885 C C . GLN A 1 234 ? -19.147 -9.991 3.434 1.00 94.81 234 GLN A C 1
ATOM 1887 O O . GLN A 1 234 ? -19.919 -10.325 4.330 1.00 94.81 234 GLN A O 1
ATOM 1892 N N . LYS A 1 235 ? -18.964 -10.748 2.346 1.00 96.19 235 LYS A N 1
ATOM 1893 C CA . LYS A 1 235 ? -19.774 -11.944 2.052 1.00 96.19 235 LYS A CA 1
ATOM 1894 C C . LYS A 1 235 ? -19.162 -13.242 2.560 1.00 96.19 235 LYS A C 1
ATOM 1896 O O . LYS A 1 235 ? -19.874 -14.224 2.731 1.00 96.19 235 LYS A O 1
ATOM 1901 N N . GLN A 1 236 ? -17.854 -13.259 2.782 1.00 96.50 236 GLN A N 1
ATOM 1902 C CA . GLN A 1 236 ? -17.065 -14.447 3.113 1.00 96.50 236 GLN A CA 1
ATOM 1903 C C . GLN A 1 236 ? -16.052 -14.149 4.217 1.00 96.50 236 GLN A C 1
ATOM 1905 O O . GLN A 1 236 ? -14.940 -14.672 4.237 1.00 96.50 236 GLN A O 1
ATOM 1910 N N . ARG A 1 237 ? -16.465 -13.310 5.170 1.00 95.12 237 ARG A N 1
ATOM 1911 C CA . ARG A 1 237 ? -15.630 -12.811 6.263 1.00 95.12 237 ARG A CA 1
ATOM 1912 C C . ARG A 1 237 ? -14.855 -13.909 6.986 1.00 95.12 237 ARG A C 1
ATOM 1914 O O . ARG A 1 237 ? -13.666 -13.748 7.217 1.00 95.12 237 ARG A O 1
ATOM 1921 N N . ASN A 1 238 ? -15.511 -15.016 7.338 1.00 97.38 238 ASN A N 1
ATOM 1922 C CA . ASN A 1 238 ? -14.870 -16.096 8.096 1.00 97.38 238 ASN A CA 1
ATOM 1923 C C . ASN A 1 238 ? -13.702 -16.722 7.329 1.00 97.38 238 ASN A C 1
ATOM 1925 O O . ASN A 1 238 ? -12.655 -16.951 7.924 1.00 97.38 238 ASN A O 1
ATOM 1929 N N . TYR A 1 239 ? -13.874 -16.933 6.021 1.00 96.00 239 TYR A N 1
ATOM 1930 C CA . TYR A 1 239 ? -12.820 -17.430 5.142 1.00 96.00 239 TYR A CA 1
ATOM 1931 C C . TYR A 1 239 ? -11.684 -16.409 5.020 1.00 96.00 239 TYR A C 1
ATOM 1933 O O . TYR A 1 239 ? -10.532 -16.713 5.296 1.00 96.00 239 TYR A O 1
ATOM 1941 N N . MET A 1 240 ? -12.005 -15.152 4.714 1.00 96.50 240 MET A N 1
ATOM 1942 C CA . MET A 1 240 ? -10.977 -14.115 4.585 1.00 96.50 240 MET A CA 1
ATOM 1943 C C . MET A 1 240 ? -10.164 -13.938 5.876 1.00 96.50 240 MET A C 1
ATOM 1945 O O . MET A 1 240 ? -8.944 -13.813 5.840 1.00 96.50 240 MET A O 1
ATOM 1949 N N . LEU A 1 241 ? -10.824 -13.978 7.037 1.00 95.69 241 LEU A N 1
ATOM 1950 C CA . LEU A 1 241 ? -10.146 -13.922 8.329 1.00 95.69 241 LEU A CA 1
ATOM 1951 C C . LEU A 1 241 ? -9.301 -15.172 8.609 1.00 95.69 241 LEU A C 1
ATOM 1953 O O . LEU A 1 241 ? -8.292 -15.043 9.299 1.00 95.69 241 LEU A O 1
ATOM 1957 N N . SER A 1 242 ? -9.674 -16.363 8.122 1.00 96.00 242 SER A N 1
ATOM 1958 C CA . SER A 1 242 ? -8.819 -17.549 8.260 1.00 96.00 242 SER A CA 1
ATOM 1959 C C . SER A 1 242 ? -7.568 -17.450 7.395 1.00 96.00 242 SER A C 1
ATOM 1961 O O . SER A 1 242 ? -6.488 -17.758 7.891 1.00 96.00 242 SER A O 1
ATOM 1963 N N . GLU A 1 243 ? -7.682 -16.943 6.165 1.00 95.25 243 GLU A N 1
ATOM 1964 C CA . GLU A 1 243 ? -6.521 -16.714 5.294 1.00 95.25 243 GLU A CA 1
ATOM 1965 C C . GLU A 1 243 ? -5.574 -15.664 5.896 1.00 95.25 243 GLU A C 1
ATOM 1967 O O . GLU A 1 243 ? -4.372 -15.899 5.997 1.00 95.25 243 GLU A O 1
ATOM 1972 N N . LEU A 1 244 ? -6.103 -14.546 6.414 1.00 91.81 244 LEU A N 1
ATOM 1973 C CA . LEU A 1 244 ? -5.290 -13.531 7.100 1.00 91.81 244 LEU A CA 1
ATOM 1974 C C . LEU A 1 244 ? -4.595 -14.082 8.355 1.00 91.81 244 LEU A C 1
ATOM 1976 O O . LEU A 1 244 ? -3.439 -13.749 8.615 1.00 91.81 244 LEU A O 1
ATOM 1980 N N . LYS A 1 245 ? -5.270 -14.942 9.129 1.00 93.00 245 LYS A N 1
ATOM 1981 C CA . LYS A 1 245 ? -4.659 -15.626 10.282 1.00 93.00 245 LYS A CA 1
ATOM 1982 C C . LYS A 1 245 ? -3.547 -16.578 9.855 1.00 93.00 245 LYS A C 1
ATOM 1984 O O . LYS A 1 245 ? -2.520 -16.628 10.523 1.00 93.00 245 LYS A O 1
ATOM 1989 N N . ALA A 1 246 ? -3.743 -17.313 8.763 1.00 93.06 246 ALA A N 1
ATOM 1990 C CA . ALA A 1 246 ? -2.723 -18.198 8.220 1.00 93.06 246 ALA A CA 1
ATOM 1991 C C . ALA A 1 246 ? -1.488 -17.407 7.759 1.00 93.06 246 ALA A C 1
ATOM 1993 O O . ALA A 1 246 ? -0.377 -17.783 8.118 1.00 93.06 246 ALA A O 1
ATOM 1994 N N . ILE A 1 247 ? -1.670 -16.270 7.075 1.00 87.06 247 ILE A N 1
ATOM 1995 C CA . ILE A 1 247 ? -0.571 -15.363 6.694 1.00 87.06 247 ILE A CA 1
ATOM 1996 C C . ILE A 1 247 ? 0.156 -14.830 7.935 1.00 87.06 247 ILE A C 1
ATOM 1998 O O . ILE A 1 247 ? 1.381 -14.891 8.008 1.00 87.06 247 ILE A O 1
ATOM 2002 N N . ALA A 1 248 ? -0.581 -14.356 8.944 1.00 85.56 248 ALA A N 1
ATOM 2003 C CA . ALA A 1 248 ? 0.013 -13.855 10.184 1.00 85.56 248 ALA A CA 1
ATOM 2004 C C . ALA A 1 248 ? 0.840 -14.928 10.919 1.00 85.56 248 ALA A C 1
ATOM 2006 O O . ALA A 1 248 ? 1.858 -14.611 11.535 1.00 85.56 248 ALA A O 1
ATOM 2007 N N . ALA A 1 249 ? 0.436 -16.198 10.826 1.00 88.00 249 ALA A N 1
ATOM 2008 C CA . ALA A 1 249 ? 1.152 -17.317 11.426 1.00 88.00 249 ALA A CA 1
ATOM 2009 C C . ALA A 1 249 ? 2.454 -17.687 10.692 1.00 88.00 249 ALA A C 1
ATOM 2011 O O . ALA A 1 249 ? 3.315 -18.309 11.304 1.00 88.00 249 ALA A O 1
ATOM 2012 N N . MET A 1 250 ? 2.654 -17.277 9.432 1.00 80.94 250 MET A N 1
ATOM 2013 C CA . MET A 1 250 ? 3.892 -17.574 8.685 1.00 80.94 250 MET A CA 1
ATOM 2014 C C . MET A 1 250 ? 5.136 -16.917 9.296 1.00 80.94 250 MET A C 1
ATOM 2016 O O . MET A 1 250 ? 6.246 -17.399 9.094 1.00 80.94 250 MET A O 1
ATOM 2020 N N . GLY A 1 251 ? 4.960 -15.826 10.050 1.00 59.03 251 GLY A N 1
ATOM 2021 C CA . GLY A 1 251 ? 6.030 -15.180 10.817 1.00 59.03 251 GLY A CA 1
ATOM 2022 C C . GLY A 1 251 ? 6.252 -15.774 12.214 1.00 59.03 251 GLY A C 1
ATOM 2023 O O . GLY A 1 251 ? 7.175 -15.354 12.913 1.00 59.03 251 GLY A O 1
ATOM 2024 N N . GLY A 1 252 ? 5.411 -16.720 12.644 1.00 50.47 252 GLY A N 1
ATOM 2025 C CA . GLY A 1 252 ? 5.559 -17.424 13.911 1.00 50.47 252 GLY A CA 1
ATOM 2026 C C . GLY A 1 252 ? 6.637 -18.496 13.801 1.00 50.47 252 GLY A C 1
ATOM 2027 O O . GLY A 1 252 ? 6.386 -19.572 13.268 1.00 50.47 252 GLY A O 1
ATOM 2028 N N . LEU A 1 253 ? 7.834 -18.205 14.309 1.00 35.09 253 LEU A N 1
ATOM 2029 C CA . LEU A 1 253 ? 8.856 -19.221 14.562 1.00 35.09 253 LEU A CA 1
ATOM 2030 C C . LEU A 1 253 ? 8.289 -20.271 15.535 1.00 35.09 253 LEU A C 1
ATOM 2032 O O . LEU A 1 253 ? 8.010 -19.948 16.690 1.00 35.09 253 LEU A O 1
ATOM 2036 N N . THR A 1 254 ? 8.118 -21.505 15.058 1.00 35.88 254 THR A N 1
ATOM 2037 C CA . THR A 1 254 ? 8.244 -22.713 15.892 1.00 35.88 254 THR A CA 1
ATOM 2038 C C . THR A 1 254 ? 9.707 -22.971 16.200 1.00 35.88 254 THR A C 1
ATOM 2040 O O . THR A 1 254 ? 10.505 -22.861 15.238 1.00 35.88 254 THR A O 1
#

Foldseek 3Di:
DPPLCQQVVLVVQLVVVLCVQPVCLVVLCVVPVVVCVVCQQVQALVPDDPVSNVVQCPDPCSVPQQQQAFFDADPDPDLVALPQLHGPDPPPPRCGRSHDDPLSVLLVVLVVVLVPDPDPVSVLVSVLSSQLSSCSNSLRRRSLVRRLPPPSNLVSLVVLVVVLVVPPPDDPPPPPNVVVCVSPPFQKDALALDPDDPPPLGIQTQDPPQPCSRSRSVSVSVSVVSVSVSVCCVPVVVRSVVRVVSNVCVPPDD

Sequence (254 aa):
MPGMGIVHEGLGKGNLWIYNDLLVWCYGYAADPVAFQDCAKQRDSRQYHPTVQKNLMRQQWAADVVPKCPVINEASASMDDAGSGKFLGSNSENPGYFKWTPRVSIGFNLVKQWEETTDSTFKNNFAFNHLWVMAQHEQGEVLQGLIYNDTKFIGKLKFQRTMDQATSSEKWWAAPARAFHALIPPLQLSFTAQDETSDMKYRSNAPKDLILEDYKQRMAWIKDTGKLFHFLMQKQRNYMLSELKAIAAMGGLT

Radius of gyration: 19.74 Å; chains: 1; bounding box: 47×46×58 Å